Protein AF-A0A1Y6C0S3-F1 (afdb_monomer_lite)

Sequence (251 aa):
MDLQAPRVVLGMLILGPVWLWPVSATSLERSYYEPPAHFAAVEPDRVVKLQFNLSHQLIRQLPFYFSYTMRGFWDRSGRTKSNPFIDINHHPELQWIFSPRHIFSFEHASNGVDNEPSGPEQRANQSRSVNRFYWQSFWKVPGLSKLWFAPRVDAPIVTKNSTRIHDYIGYASSILEWREDGHVTGYLRYSRGAKGHQFIAQATLDPLGLLDSRHPGNTRLFVEYFNGYGDYLVDFDKKRDVMRVGLRLLQ

Structure (mmCIF, N/CA/C/O backbone):
data_AF-A0A1Y6C0S3-F1
#
_entry.id   AF-A0A1Y6C0S3-F1
#
loop_
_atom_site.group_PDB
_atom_site.id
_atom_site.type_symbol
_atom_site.label_atom_id
_atom_site.label_alt_id
_atom_site.label_comp_id
_atom_site.label_asym_id
_atom_site.label_entity_id
_atom_site.label_seq_id
_atom_site.pdbx_PDB_ins_code
_atom_site.Cartn_x
_atom_site.Cartn_y
_atom_site.Cartn_z
_atom_site.occupancy
_atom_site.B_iso_or_equiv
_atom_site.auth_seq_id
_atom_site.auth_comp_id
_atom_site.auth_asym_id
_atom_site.auth_atom_id
_atom_site.pdbx_PDB_model_num
ATOM 1 N N . MET A 1 1 ? 46.952 -36.344 5.610 1.00 38.81 1 MET A N 1
ATOM 2 C CA . MET A 1 1 ? 46.367 -36.384 4.257 1.00 38.81 1 MET A CA 1
ATOM 3 C C . MET A 1 1 ? 45.007 -37.035 4.373 1.00 38.81 1 MET A C 1
ATOM 5 O O . MET A 1 1 ? 44.959 -38.232 4.588 1.00 38.81 1 MET A O 1
ATOM 9 N N . ASP A 1 2 ? 43.955 -36.222 4.440 1.00 28.72 2 ASP A N 1
ATOM 10 C CA . ASP A 1 2 ? 42.765 -36.308 3.580 1.00 28.72 2 ASP A CA 1
ATOM 11 C C . ASP A 1 2 ? 41.752 -35.273 4.082 1.00 28.72 2 ASP A C 1
ATOM 13 O O . ASP A 1 2 ? 41.072 -35.454 5.088 1.00 28.72 2 ASP A O 1
ATOM 17 N N . LEU A 1 3 ? 41.724 -34.125 3.402 1.00 28.05 3 LEU A N 1
ATOM 18 C CA . LEU A 1 3 ? 40.700 -33.100 3.564 1.00 28.05 3 LEU A CA 1
ATOM 19 C C . LEU A 1 3 ? 39.592 -33.422 2.560 1.00 28.05 3 LEU A C 1
ATOM 21 O O . LEU A 1 3 ? 39.722 -33.115 1.376 1.00 28.05 3 LEU A O 1
ATOM 25 N N . GLN A 1 4 ? 38.502 -34.036 3.018 1.00 30.91 4 GLN A N 1
ATOM 26 C CA . GLN A 1 4 ? 37.261 -34.048 2.246 1.00 30.91 4 GLN A CA 1
ATOM 27 C C . GLN A 1 4 ? 36.504 -32.740 2.492 1.00 30.91 4 GLN A C 1
ATOM 29 O O . GLN A 1 4 ? 36.106 -32.430 3.614 1.00 30.91 4 GLN A O 1
ATOM 34 N N . ALA A 1 5 ? 36.326 -31.961 1.426 1.00 30.30 5 ALA A N 1
ATOM 35 C CA . ALA A 1 5 ? 35.522 -30.746 1.423 1.00 30.30 5 ALA A CA 1
ATOM 36 C C . ALA A 1 5 ? 34.023 -31.077 1.580 1.00 30.30 5 ALA A C 1
ATOM 38 O O . ALA A 1 5 ? 33.532 -31.988 0.904 1.00 30.30 5 ALA A O 1
ATOM 39 N N . PRO A 1 6 ? 33.252 -30.329 2.392 1.00 26.89 6 PRO A N 1
ATOM 40 C CA . PRO A 1 6 ? 31.807 -30.469 2.389 1.00 26.89 6 PRO A CA 1
ATOM 41 C C . PRO A 1 6 ? 31.224 -29.832 1.121 1.00 26.89 6 PRO A C 1
ATOM 43 O O . PRO A 1 6 ? 31.472 -28.671 0.792 1.00 26.89 6 PRO A O 1
ATOM 46 N N . ARG A 1 7 ? 30.430 -30.626 0.399 1.00 24.50 7 ARG A N 1
ATOM 47 C CA . ARG A 1 7 ? 29.601 -30.200 -0.732 1.00 24.50 7 ARG A CA 1
ATOM 48 C C . ARG A 1 7 ? 28.556 -29.185 -0.257 1.00 24.50 7 ARG A C 1
ATOM 50 O O . ARG A 1 7 ? 27.743 -29.500 0.607 1.00 24.50 7 ARG A O 1
ATOM 57 N N . VAL A 1 8 ? 28.531 -28.002 -0.871 1.00 22.83 8 VAL A N 1
ATOM 58 C CA . VAL A 1 8 ? 27.430 -27.040 -0.730 1.00 22.83 8 VAL A CA 1
ATOM 59 C C . VAL A 1 8 ? 26.262 -27.526 -1.585 1.00 22.83 8 VAL A C 1
ATOM 61 O O . VAL A 1 8 ? 26.289 -27.434 -2.810 1.00 22.83 8 VAL A O 1
ATOM 64 N N . VAL A 1 9 ? 25.237 -28.069 -0.932 1.00 21.89 9 VAL A N 1
ATOM 65 C CA . VAL A 1 9 ? 23.911 -28.265 -1.527 1.00 21.89 9 VAL A CA 1
ATOM 66 C C . VAL A 1 9 ? 23.124 -26.982 -1.277 1.00 21.89 9 VAL A C 1
ATOM 68 O O . VAL A 1 9 ? 22.831 -26.641 -0.133 1.00 21.89 9 VAL A O 1
ATOM 71 N N . LEU A 1 10 ? 22.806 -26.250 -2.345 1.00 21.69 10 LEU A N 1
ATOM 72 C CA . LEU A 1 10 ? 22.001 -25.032 -2.287 1.00 21.69 10 LEU A CA 1
ATOM 73 C C . LEU A 1 10 ? 20.517 -25.407 -2.116 1.00 21.69 10 LEU A C 1
ATOM 75 O O . LEU A 1 10 ? 19.754 -25.460 -3.076 1.00 21.69 10 LEU A O 1
ATOM 79 N N . GLY A 1 11 ? 20.119 -25.714 -0.884 1.00 19.97 11 GLY A N 1
ATOM 80 C CA . GLY A 1 11 ? 18.721 -25.738 -0.462 1.00 19.97 11 GLY A CA 1
ATOM 81 C C . GLY A 1 11 ? 18.418 -24.433 0.261 1.00 19.97 11 GLY A C 1
ATOM 82 O O . GLY A 1 11 ? 18.948 -24.204 1.345 1.00 19.97 11 GLY A O 1
ATOM 83 N N . MET A 1 12 ? 17.607 -23.553 -0.330 1.00 21.78 12 MET A N 1
ATOM 84 C CA . MET A 1 12 ? 17.187 -22.319 0.336 1.00 21.78 12 MET A CA 1
ATOM 85 C C . MET A 1 12 ? 16.147 -22.673 1.405 1.00 21.78 12 MET A C 1
ATOM 87 O O . MET A 1 12 ? 14.947 -22.735 1.152 1.00 21.78 12 MET A O 1
ATOM 91 N N . LEU A 1 13 ? 16.664 -22.991 2.592 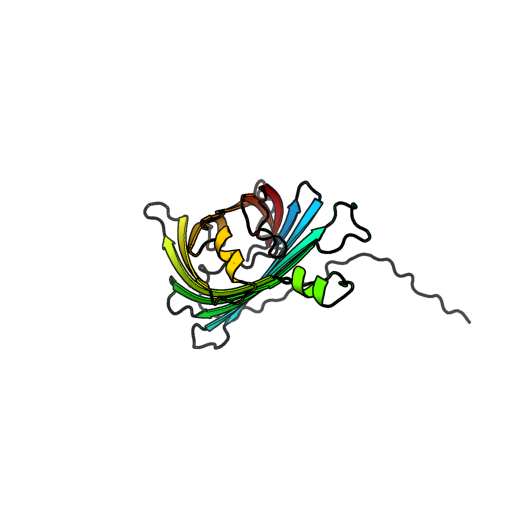1.00 20.06 13 LEU A N 1
ATOM 92 C CA . LEU A 1 13 ? 15.916 -23.154 3.826 1.00 20.06 13 LEU A CA 1
ATOM 93 C C . LEU A 1 13 ? 15.233 -21.834 4.193 1.00 20.06 13 LEU A C 1
ATOM 95 O O . LEU A 1 13 ? 15.876 -20.792 4.320 1.00 20.06 13 LEU A O 1
ATOM 99 N N . ILE A 1 14 ? 13.928 -21.922 4.431 1.00 25.91 14 ILE A N 1
ATOM 100 C CA . ILE A 1 14 ? 13.164 -20.955 5.215 1.00 25.91 14 ILE A CA 1
ATOM 101 C C . ILE A 1 14 ? 13.710 -21.052 6.645 1.00 25.91 14 ILE A C 1
ATOM 103 O O . ILE A 1 14 ? 13.338 -21.939 7.412 1.00 25.91 14 ILE A O 1
ATOM 107 N N . LEU A 1 15 ? 14.681 -20.201 6.974 1.00 20.38 15 LEU A N 1
ATOM 108 C CA . LEU A 1 15 ? 15.266 -20.144 8.307 1.00 20.38 15 LEU A CA 1
ATOM 109 C C . LEU A 1 15 ? 14.382 -19.307 9.236 1.00 20.38 15 LEU A C 1
ATOM 111 O O . LEU A 1 15 ? 14.449 -18.084 9.240 1.00 20.38 15 LEU A O 1
ATOM 115 N N . GLY A 1 16 ? 13.634 -20.018 10.078 1.00 19.02 16 GLY A N 1
ATOM 116 C CA . GLY A 1 16 ? 13.470 -19.680 11.492 1.00 19.02 16 GLY A CA 1
ATOM 117 C C . GLY A 1 16 ? 12.316 -18.743 11.882 1.00 19.02 16 GLY A C 1
ATOM 118 O O . GLY A 1 16 ? 11.854 -17.934 11.081 1.00 19.02 16 GLY A O 1
ATOM 119 N N . PRO A 1 17 ? 11.823 -18.853 13.132 1.00 19.91 17 PRO A N 1
ATOM 120 C CA . PRO A 1 17 ? 10.641 -18.144 13.601 1.00 19.91 17 PRO A CA 1
ATOM 121 C C . PRO A 1 17 ? 11.003 -16.691 13.909 1.00 19.91 17 PRO A C 1
ATOM 123 O O . PRO A 1 17 ? 11.898 -16.428 14.715 1.00 19.91 17 PRO A O 1
ATOM 126 N N . VAL A 1 18 ? 10.283 -15.736 13.323 1.00 21.41 18 VAL A N 1
ATOM 127 C CA . VAL A 1 18 ? 10.309 -14.354 13.812 1.00 21.41 18 VAL A CA 1
ATOM 128 C C . VAL A 1 18 ? 9.499 -14.324 15.106 1.00 21.41 18 VAL A C 1
ATOM 130 O O . VAL A 1 18 ? 8.272 -14.256 15.101 1.00 21.41 18 VAL A O 1
ATOM 133 N N . TRP A 1 19 ? 10.202 -14.443 16.230 1.00 19.12 19 TRP A N 1
ATOM 134 C CA . TRP A 1 19 ? 9.641 -14.277 17.564 1.00 19.12 19 TRP A CA 1
ATOM 135 C C . TRP A 1 19 ? 9.259 -12.810 17.771 1.00 19.12 19 TRP A C 1
ATOM 137 O O . TRP A 1 19 ? 10.126 -11.946 17.889 1.00 19.12 19 TRP A O 1
ATOM 147 N N . LEU A 1 20 ? 7.962 -12.520 17.843 1.00 24.44 20 LEU A N 1
ATOM 148 C CA . LEU A 1 20 ? 7.461 -11.255 18.375 1.00 24.44 20 LEU A CA 1
ATOM 149 C C . LEU A 1 20 ? 7.019 -11.498 19.818 1.00 24.44 20 LEU A C 1
ATOM 151 O O . LEU A 1 20 ? 6.021 -12.170 20.069 1.00 24.44 20 LEU A O 1
ATOM 155 N N . TRP A 1 21 ? 7.775 -10.965 20.778 1.00 19.05 21 TRP A N 1
ATOM 156 C CA . TRP A 1 21 ? 7.344 -10.923 22.175 1.00 19.05 21 TRP A CA 1
ATOM 157 C C . TRP A 1 21 ? 6.060 -10.082 22.293 1.00 19.05 21 TRP A C 1
ATOM 159 O O . TRP A 1 21 ? 6.003 -8.986 21.722 1.00 19.05 21 TRP A O 1
ATOM 169 N N . PRO A 1 22 ? 5.042 -10.522 23.054 1.00 21.17 22 PRO A N 1
ATOM 170 C CA . PRO A 1 22 ? 3.891 -9.688 23.359 1.00 21.17 22 PRO A CA 1
ATOM 171 C C . PRO A 1 22 ? 4.306 -8.596 24.352 1.00 21.17 22 PRO A C 1
ATOM 173 O O . PRO A 1 22 ? 4.479 -8.848 25.544 1.00 21.17 22 PRO A O 1
ATOM 176 N N . VAL A 1 23 ? 4.453 -7.358 23.877 1.00 25.44 23 VAL A N 1
ATOM 177 C CA . VAL A 1 23 ? 4.412 -6.198 24.773 1.00 25.44 23 VAL A CA 1
ATOM 178 C C . VAL A 1 23 ? 2.960 -6.041 25.210 1.00 25.44 23 VAL A C 1
ATOM 180 O O . VAL A 1 23 ? 2.087 -5.706 24.414 1.00 25.44 23 VAL A O 1
ATOM 183 N N . SER A 1 24 ? 2.721 -6.360 26.480 1.00 22.09 24 SER A N 1
ATOM 184 C CA . SER A 1 24 ? 1.464 -6.174 27.199 1.00 22.09 24 SER A CA 1
ATOM 185 C C . SER A 1 24 ? 0.924 -4.750 27.003 1.00 22.09 24 SER A C 1
ATOM 187 O O . SER A 1 24 ? 1.435 -3.787 27.580 1.00 22.09 24 SER A O 1
ATOM 189 N N . ALA A 1 25 ? -0.103 -4.639 26.164 1.00 23.64 25 ALA A N 1
ATOM 190 C CA . ALA A 1 25 ? -1.033 -3.524 26.102 1.00 23.64 25 ALA A CA 1
ATOM 191 C C . ALA A 1 25 ? -2.423 -4.106 25.798 1.00 23.64 25 ALA A C 1
ATOM 193 O O . ALA A 1 25 ? -2.609 -4.905 24.880 1.00 23.64 25 ALA A O 1
ATOM 194 N N . THR A 1 26 ? -3.380 -3.767 26.648 1.00 22.94 26 THR A N 1
ATOM 195 C CA . THR A 1 26 ? -4.747 -4.291 26.734 1.00 22.94 26 THR A CA 1
ATOM 196 C C . THR A 1 26 ? -5.558 -4.161 25.430 1.00 22.94 26 THR A C 1
ATOM 198 O O . THR A 1 26 ? -6.077 -3.107 25.088 1.00 22.94 26 THR A O 1
ATOM 201 N N . SER A 1 27 ? -5.625 -5.275 24.700 1.00 28.23 27 SER A N 1
ATOM 202 C CA . SER A 1 27 ? -6.735 -5.909 23.953 1.00 28.23 27 SER A CA 1
ATOM 203 C C . SER A 1 27 ? -7.833 -5.149 23.174 1.00 28.23 27 SER A C 1
ATOM 205 O O . SER A 1 27 ? -8.740 -5.838 22.714 1.00 28.23 27 SER A O 1
ATOM 207 N N . LEU A 1 28 ? -7.821 -3.832 22.929 1.00 27.38 28 LEU A N 1
ATOM 208 C CA . LEU A 1 28 ? -8.912 -3.207 22.131 1.00 27.38 28 LEU A CA 1
ATOM 209 C C . LEU A 1 28 ? -8.504 -2.193 21.046 1.00 27.38 28 LEU A C 1
ATOM 211 O O . LEU A 1 28 ? -9.360 -1.769 20.273 1.00 27.38 28 LEU A O 1
ATOM 215 N N . GLU A 1 29 ? -7.225 -1.834 20.914 1.00 32.06 29 GLU A N 1
ATOM 216 C CA . GLU A 1 29 ? -6.829 -0.661 20.102 1.00 32.06 29 GLU A CA 1
ATOM 217 C C . GLU A 1 29 ? -6.043 -0.977 18.815 1.00 32.06 29 GLU A C 1
ATOM 219 O O . GLU A 1 29 ? -5.668 -0.074 18.072 1.00 32.06 29 GLU A O 1
ATOM 224 N N . ARG A 1 30 ? -5.824 -2.259 18.493 1.00 37.25 30 ARG A N 1
ATOM 225 C CA . ARG A 1 30 ? -4.897 -2.686 17.423 1.00 37.25 30 ARG A CA 1
ATOM 226 C C . ARG A 1 30 ? -5.415 -2.552 15.981 1.00 37.25 30 ARG A C 1
ATOM 228 O O . ARG A 1 30 ? -4.672 -2.822 15.046 1.00 37.25 30 ARG A O 1
ATOM 235 N N . SER A 1 31 ? -6.675 -2.180 15.769 1.00 31.92 31 SER A N 1
ATOM 236 C CA . SER A 1 31 ? -7.380 -2.491 14.513 1.00 31.92 31 SER A CA 1
ATOM 237 C C . SER A 1 31 ? -7.274 -1.454 13.387 1.00 31.92 31 SER A C 1
ATOM 239 O O . SER A 1 31 ? -8.031 -1.561 12.433 1.00 31.92 31 SER A O 1
ATOM 241 N N . TYR A 1 32 ? -6.404 -0.446 13.464 1.00 36.56 32 TYR A N 1
ATOM 242 C CA . TYR A 1 32 ? -6.415 0.688 12.517 1.00 36.56 32 TYR A CA 1
ATOM 243 C C . TYR A 1 32 ? -5.183 0.805 11.620 1.00 36.56 32 TYR A C 1
ATOM 245 O O . TYR A 1 32 ? -5.059 1.759 10.861 1.00 36.56 32 TYR A O 1
ATOM 253 N N . TYR A 1 33 ? -4.277 -0.160 11.690 1.00 39.59 33 TYR A N 1
ATOM 254 C CA . TYR A 1 33 ? -3.081 -0.165 10.862 1.00 39.59 33 TYR A CA 1
ATOM 255 C C . TYR A 1 33 ? -3.360 -0.740 9.470 1.00 39.59 33 TYR A C 1
ATOM 257 O O . TYR A 1 33 ? -4.200 -1.634 9.348 1.00 39.59 33 TYR A O 1
ATOM 265 N N . GLU A 1 34 ? -2.603 -0.309 8.444 1.00 40.22 34 GLU A N 1
ATOM 266 C CA . GLU A 1 34 ? -2.344 -1.205 7.307 1.00 40.22 34 GLU A CA 1
ATOM 267 C C . GLU A 1 34 ? -1.864 -2.518 7.941 1.00 40.22 34 GLU A C 1
ATOM 269 O O . GLU A 1 34 ? -0.821 -2.508 8.606 1.00 40.22 34 GLU A O 1
ATOM 274 N N . PRO A 1 35 ? -2.637 -3.616 7.854 1.00 37.34 35 PRO A N 1
ATOM 275 C CA . PRO A 1 35 ? -2.281 -4.843 8.543 1.00 37.34 35 PRO A CA 1
ATOM 276 C C . PRO A 1 35 ? -0.868 -5.210 8.099 1.00 37.34 35 PRO A C 1
ATOM 278 O O . PRO A 1 35 ? -0.564 -5.052 6.908 1.00 37.34 35 PRO A O 1
ATOM 281 N N . PRO A 1 36 ? 0.016 -5.668 8.997 1.00 41.75 36 PRO A N 1
ATOM 282 C CA . PRO A 1 36 ? 1.309 -6.131 8.560 1.00 41.75 36 PRO A CA 1
ATOM 283 C C . PRO A 1 36 ? 1.109 -7.311 7.612 1.00 41.75 36 PRO A C 1
ATOM 285 O O . PRO A 1 36 ? 0.789 -8.425 8.015 1.00 41.75 36 PRO A O 1
ATOM 288 N N . ALA A 1 37 ? 1.171 -7.027 6.318 1.00 49.78 37 ALA A N 1
ATOM 289 C CA . ALA A 1 37 ? 0.836 -7.972 5.281 1.00 49.78 37 ALA A CA 1
ATOM 290 C C . ALA A 1 37 ? 2.162 -8.437 4.703 1.00 49.78 37 ALA A C 1
ATOM 292 O O . ALA A 1 37 ? 2.711 -7.828 3.787 1.00 49.78 37 ALA A O 1
ATOM 293 N N . HIS A 1 38 ? 2.699 -9.498 5.299 1.00 56.00 38 HIS A N 1
ATOM 294 C CA . HIS A 1 38 ? 3.771 -10.251 4.672 1.00 56.00 38 HIS A CA 1
ATOM 295 C C . HIS A 1 38 ? 3.140 -11.112 3.609 1.00 56.00 38 HIS A C 1
ATOM 297 O O . HIS A 1 38 ? 2.407 -12.040 3.954 1.00 56.00 38 HIS A O 1
ATOM 303 N N . PHE A 1 39 ? 3.372 -10.786 2.346 1.00 61.75 39 PHE A N 1
ATOM 304 C CA . PHE A 1 39 ? 2.825 -11.599 1.283 1.00 61.75 39 PHE A CA 1
ATOM 305 C C . PHE A 1 39 ? 3.752 -11.750 0.096 1.00 61.75 39 PHE A C 1
ATOM 307 O O . PHE A 1 39 ? 4.540 -10.861 -0.217 1.00 61.75 39 PHE A O 1
ATOM 314 N N . ALA A 1 40 ? 3.615 -12.901 -0.553 1.00 53.25 40 ALA A N 1
ATOM 315 C CA . ALA A 1 40 ? 4.227 -13.212 -1.829 1.00 53.25 40 ALA A CA 1
ATOM 316 C C . ALA A 1 40 ? 3.108 -13.530 -2.816 1.00 53.25 40 ALA A C 1
ATOM 318 O O . ALA A 1 40 ? 2.294 -14.416 -2.549 1.00 53.25 40 ALA A O 1
ATOM 319 N N . ALA A 1 41 ? 3.057 -12.802 -3.925 1.00 55.28 41 ALA A N 1
ATOM 320 C CA . ALA A 1 41 ? 2.024 -12.939 -4.941 1.00 55.28 41 ALA A CA 1
ATOM 321 C C . ALA A 1 41 ? 2.658 -13.073 -6.321 1.00 55.28 41 ALA A C 1
ATOM 323 O O . ALA A 1 41 ? 3.639 -12.391 -6.604 1.00 55.28 41 ALA A O 1
ATOM 324 N N . VAL A 1 42 ? 2.094 -13.923 -7.174 1.00 62.78 42 VAL A N 1
ATOM 325 C CA . VAL A 1 42 ? 2.589 -14.133 -8.539 1.00 62.78 42 VAL A CA 1
ATOM 326 C C . VAL A 1 42 ? 1.637 -13.480 -9.535 1.00 62.78 42 VAL A C 1
ATOM 328 O O . VAL A 1 42 ? 0.423 -13.681 -9.472 1.00 62.78 42 VAL A O 1
ATOM 331 N N . GLU A 1 43 ? 2.206 -12.693 -10.439 1.00 74.12 43 GLU A N 1
ATOM 332 C CA . GLU A 1 43 ? 1.549 -12.073 -11.588 1.00 74.12 43 GLU A CA 1
ATOM 333 C C . GLU A 1 43 ? 1.540 -13.045 -12.792 1.00 74.12 43 GLU A C 1
ATOM 335 O O . GLU A 1 43 ? 2.411 -13.918 -12.887 1.00 74.12 43 GLU A O 1
ATOM 340 N N . PRO A 1 44 ? 0.597 -12.927 -13.749 1.00 62.16 44 PRO A N 1
ATOM 341 C CA . PRO A 1 44 ? 0.533 -13.805 -14.922 1.00 62.16 44 PRO A CA 1
ATOM 342 C C . PRO A 1 44 ? 1.789 -13.759 -15.803 1.00 62.16 44 PRO A C 1
ATOM 344 O O . PRO A 1 44 ? 2.145 -14.750 -16.441 1.00 62.16 44 PRO A O 1
ATOM 347 N N . ASP A 1 45 ? 2.486 -12.625 -15.823 1.00 66.19 45 ASP A N 1
ATOM 348 C CA . ASP A 1 45 ? 3.767 -12.433 -16.510 1.00 66.19 45 ASP A CA 1
ATOM 349 C C . ASP A 1 45 ? 4.971 -12.985 -15.723 1.00 66.19 45 ASP A C 1
ATOM 351 O O . ASP A 1 45 ? 6.112 -12.876 -16.178 1.00 66.19 45 ASP A O 1
ATOM 355 N N . ARG A 1 46 ? 4.702 -13.660 -14.596 1.00 78.62 46 ARG A N 1
ATOM 356 C CA . ARG A 1 46 ? 5.665 -14.236 -13.653 1.00 78.62 46 ARG A CA 1
ATOM 357 C C . ARG A 1 46 ? 6.477 -13.184 -12.897 1.00 78.62 46 ARG A C 1
ATOM 359 O O . ARG A 1 46 ? 7.590 -13.484 -12.475 1.00 78.62 46 ARG A O 1
ATOM 366 N N . VAL A 1 47 ? 5.949 -11.985 -12.672 1.00 83.62 47 VAL A N 1
ATOM 367 C CA . VAL A 1 47 ? 6.507 -11.088 -11.650 1.00 83.62 47 VAL A CA 1
ATOM 368 C C . VAL A 1 47 ? 6.034 -11.532 -10.264 1.00 83.62 47 VAL A C 1
ATOM 370 O O . VAL A 1 47 ? 4.871 -11.882 -10.071 1.00 83.62 47 VAL A O 1
ATOM 373 N N . VAL A 1 48 ? 6.937 -11.556 -9.285 1.00 86.75 48 VAL A N 1
ATOM 374 C CA . VAL A 1 48 ? 6.606 -11.871 -7.890 1.00 86.75 48 VAL A CA 1
ATOM 375 C C . VAL A 1 48 ? 6.600 -10.590 -7.066 1.00 86.75 48 VAL A C 1
ATOM 377 O O . VAL A 1 48 ? 7.641 -9.956 -6.905 1.00 86.75 48 VAL A O 1
ATOM 380 N N . LYS A 1 49 ? 5.442 -10.231 -6.507 1.00 87.00 49 LYS A N 1
ATOM 381 C CA . LYS A 1 49 ? 5.298 -9.134 -5.545 1.00 87.00 49 LYS A CA 1
ATOM 382 C C . LYS A 1 49 ? 5.536 -9.659 -4.134 1.00 87.00 49 LYS A C 1
ATOM 384 O O . LYS A 1 49 ? 4.802 -10.529 -3.668 1.00 87.00 49 LYS A O 1
ATOM 389 N N . LEU A 1 50 ? 6.533 -9.105 -3.460 1.00 88.44 50 LEU A N 1
ATOM 390 C CA . LEU A 1 50 ? 6.851 -9.334 -2.057 1.00 88.44 50 LEU A CA 1
ATOM 391 C C . LEU A 1 50 ? 6.503 -8.076 -1.268 1.00 88.44 50 LEU A C 1
ATOM 393 O O . LEU A 1 50 ? 6.947 -6.993 -1.634 1.00 88.44 50 LEU A O 1
ATOM 397 N N . GLN A 1 51 ? 5.751 -8.199 -0.180 1.00 85.62 51 GLN A N 1
ATOM 398 C CA . GLN A 1 51 ? 5.492 -7.079 0.723 1.00 85.62 51 GLN A CA 1
ATOM 399 C C . GLN A 1 51 ? 5.891 -7.432 2.153 1.00 85.62 51 GLN A C 1
ATOM 401 O O . GLN A 1 51 ? 5.662 -8.551 2.607 1.00 85.62 51 GLN A O 1
ATOM 406 N N . PHE A 1 52 ? 6.499 -6.477 2.854 1.00 83.88 52 PHE A N 1
ATOM 407 C CA . PHE A 1 52 ? 6.842 -6.569 4.268 1.00 83.88 52 PHE A CA 1
ATOM 408 C C . PHE A 1 52 ? 6.436 -5.281 4.968 1.00 83.88 52 PHE A C 1
ATOM 410 O O . PHE A 1 52 ? 6.826 -4.206 4.533 1.00 83.88 52 PHE A O 1
ATOM 417 N N . ASN A 1 53 ? 5.712 -5.399 6.074 1.00 81.94 53 ASN A N 1
ATOM 418 C CA . ASN A 1 53 ? 5.226 -4.264 6.844 1.00 81.94 53 ASN A CA 1
ATOM 419 C C . ASN A 1 53 ? 5.652 -4.445 8.307 1.00 81.94 53 ASN A C 1
ATOM 421 O O . ASN A 1 53 ? 5.481 -5.525 8.872 1.00 81.94 53 ASN A O 1
ATOM 425 N N . LEU A 1 54 ? 6.180 -3.394 8.924 1.00 82.94 54 LEU A N 1
ATOM 426 C CA . LEU A 1 54 ? 6.577 -3.353 10.330 1.00 82.94 54 LEU A CA 1
ATOM 427 C C . LEU A 1 54 ? 6.051 -2.076 10.971 1.00 82.94 54 LEU A C 1
ATOM 429 O O . LEU A 1 54 ? 5.995 -1.028 10.332 1.00 82.94 54 LEU A O 1
ATOM 433 N N . SER A 1 55 ? 5.684 -2.149 12.247 1.00 81.75 55 SER A N 1
ATOM 434 C CA . SER A 1 55 ? 5.225 -0.991 13.009 1.00 81.75 55 SER A CA 1
ATOM 435 C C . SER A 1 55 ? 5.628 -1.110 14.466 1.00 81.75 55 SER A C 1
ATOM 437 O O . SER A 1 55 ? 5.486 -2.172 15.073 1.00 81.75 55 SER A O 1
ATOM 439 N N . HIS A 1 56 ? 6.152 -0.024 15.022 1.00 86.56 56 HIS A N 1
ATOM 440 C CA . HIS A 1 56 ? 6.696 0.007 16.370 1.00 86.56 56 HIS A CA 1
ATOM 441 C C . HIS A 1 56 ? 6.359 1.323 17.065 1.00 86.56 56 HIS A C 1
ATOM 443 O O . HIS A 1 56 ? 6.571 2.397 16.505 1.00 86.56 56 HIS A O 1
ATOM 449 N N . GLN A 1 57 ? 5.862 1.248 18.301 1.00 87.38 57 GLN A N 1
ATOM 450 C CA . GLN A 1 57 ? 5.640 2.434 19.123 1.00 87.38 57 GLN A CA 1
ATOM 451 C C . GLN A 1 57 ? 6.988 2.978 19.598 1.00 87.38 57 GLN A C 1
ATOM 453 O O . GLN A 1 57 ? 7.729 2.284 20.287 1.00 87.38 57 GLN A O 1
ATOM 458 N N . LEU A 1 58 ? 7.299 4.226 19.254 1.00 85.19 58 LEU A N 1
ATOM 459 C CA . LEU A 1 58 ? 8.594 4.838 19.558 1.00 85.19 58 LEU A CA 1
ATOM 460 C C . LEU A 1 58 ? 8.743 5.171 21.043 1.00 85.19 58 LEU A C 1
ATOM 462 O O . LEU A 1 58 ? 9.820 5.034 21.619 1.00 85.19 58 LEU A O 1
ATOM 466 N N . ILE A 1 59 ? 7.658 5.641 21.660 1.00 85.19 59 ILE A N 1
ATOM 467 C CA . ILE A 1 59 ? 7.645 6.113 23.044 1.00 85.19 59 ILE A CA 1
ATOM 468 C C . ILE A 1 59 ? 6.423 5.513 23.727 1.00 85.19 59 ILE A C 1
ATOM 470 O O . ILE A 1 59 ? 5.299 5.836 23.368 1.00 85.19 59 ILE A O 1
ATOM 474 N N . ARG A 1 60 ? 6.627 4.672 24.746 1.00 80.12 60 ARG A N 1
ATOM 475 C CA . ARG A 1 60 ? 5.566 3.872 25.395 1.00 80.12 60 ARG A CA 1
ATOM 476 C C . ARG A 1 60 ? 4.347 4.677 25.881 1.00 80.12 60 ARG A C 1
ATOM 478 O O . ARG A 1 60 ? 3.253 4.134 25.963 1.00 80.12 60 ARG A O 1
ATOM 485 N N . GLN A 1 61 ? 4.537 5.949 26.227 1.00 86.69 61 GLN A N 1
ATOM 486 C CA . GLN A 1 61 ? 3.503 6.830 26.790 1.00 86.69 61 GLN A CA 1
ATOM 487 C C . GLN A 1 61 ? 2.895 7.796 25.770 1.00 86.69 61 GLN A C 1
ATOM 489 O O . GLN A 1 61 ? 1.912 8.463 26.077 1.00 86.69 61 GLN A O 1
ATOM 494 N N . LEU A 1 62 ? 3.482 7.904 24.577 1.00 87.31 62 LEU A N 1
ATOM 495 C CA . LEU A 1 62 ? 3.005 8.804 23.537 1.00 87.31 62 LEU A CA 1
ATOM 496 C C . LEU A 1 62 ? 2.517 7.978 22.348 1.00 87.31 62 LEU A C 1
ATOM 498 O O . LEU A 1 62 ? 3.114 6.949 22.025 1.00 87.31 62 LEU A O 1
ATOM 502 N N . PRO A 1 63 ? 1.460 8.411 21.652 1.00 87.94 63 PRO A N 1
ATOM 503 C CA . PRO A 1 63 ? 0.934 7.672 20.515 1.00 87.94 63 PRO A CA 1
ATOM 504 C C . PRO A 1 63 ? 1.758 7.921 19.237 1.00 87.94 63 PRO A C 1
ATOM 506 O O . PRO A 1 63 ? 1.204 8.211 18.177 1.00 87.94 63 PRO A O 1
ATOM 509 N N . PHE A 1 64 ? 3.087 7.847 19.343 1.00 87.81 64 PHE A N 1
ATOM 510 C CA . PHE A 1 64 ? 4.019 7.983 18.228 1.00 87.81 64 PHE A CA 1
ATOM 511 C C . PHE A 1 64 ? 4.535 6.621 17.791 1.00 87.81 64 PHE A C 1
ATOM 513 O O . PHE A 1 64 ? 5.027 5.839 18.609 1.00 87.81 64 PHE A O 1
ATOM 520 N N . TYR A 1 65 ? 4.466 6.373 16.490 1.00 88.38 65 TYR A N 1
ATOM 521 C CA . TYR A 1 65 ? 4.843 5.109 15.884 1.00 88.38 65 TYR A CA 1
ATOM 522 C C . TYR A 1 65 ? 5.781 5.345 14.711 1.00 88.38 65 TYR A C 1
ATOM 524 O O . TYR A 1 65 ? 5.664 6.329 13.982 1.00 88.38 65 TYR A O 1
ATOM 532 N N . PHE A 1 66 ? 6.707 4.417 14.534 1.00 88.75 66 PHE A N 1
ATOM 533 C CA . PHE A 1 66 ? 7.455 4.263 13.304 1.00 88.75 66 PHE A CA 1
ATOM 534 C C . PHE A 1 66 ? 6.905 3.057 12.559 1.00 88.75 66 PHE A C 1
ATOM 536 O O . PHE A 1 66 ? 6.817 1.966 13.130 1.00 88.75 66 PHE A O 1
ATOM 543 N N . SER A 1 67 ? 6.566 3.254 11.292 1.00 87.25 67 SER A N 1
ATOM 544 C CA . SER A 1 67 ? 6.177 2.175 10.392 1.00 87.25 67 SER A CA 1
ATOM 545 C C . SER A 1 67 ? 7.154 2.080 9.246 1.00 87.25 67 SER A C 1
ATOM 547 O O . SER A 1 67 ? 7.771 3.062 8.841 1.00 87.25 67 SER A O 1
ATOM 549 N N . TYR A 1 68 ? 7.276 0.886 8.696 1.00 86.50 68 TYR A N 1
ATOM 550 C CA . TYR A 1 68 ? 8.062 0.661 7.507 1.00 86.50 68 TYR A CA 1
ATOM 551 C C . TYR A 1 68 ? 7.393 -0.394 6.643 1.00 86.50 68 TYR A C 1
ATOM 553 O O . TYR A 1 68 ? 7.212 -1.533 7.076 1.00 86.50 68 TYR A O 1
ATOM 561 N N . THR A 1 69 ? 7.065 -0.004 5.417 1.00 86.38 69 THR A N 1
ATOM 562 C CA . THR A 1 69 ? 6.532 -0.892 4.389 1.00 86.38 69 THR A CA 1
ATOM 563 C C . THR A 1 69 ? 7.554 -1.030 3.264 1.00 86.38 69 THR A C 1
ATOM 565 O O . THR A 1 69 ? 8.015 -0.041 2.702 1.00 86.38 69 THR A O 1
ATOM 568 N N . MET A 1 70 ? 7.912 -2.261 2.913 1.00 89.62 70 MET A N 1
ATOM 569 C CA . MET A 1 70 ? 8.744 -2.591 1.760 1.00 89.62 70 MET A CA 1
ATOM 570 C C . MET A 1 70 ? 7.912 -3.351 0.734 1.00 89.62 70 MET A C 1
ATOM 572 O O . MET A 1 70 ? 7.212 -4.296 1.100 1.00 89.62 70 MET A O 1
ATOM 576 N N . ARG A 1 71 ? 8.015 -2.987 -0.546 1.00 89.12 71 ARG A N 1
ATOM 577 C CA . ARG A 1 71 ? 7.392 -3.726 -1.657 1.00 89.12 71 ARG A CA 1
ATOM 578 C C . ARG A 1 71 ? 8.442 -4.057 -2.708 1.00 89.12 71 ARG A C 1
ATOM 580 O O . ARG A 1 71 ? 8.960 -3.149 -3.335 1.00 89.12 71 ARG A O 1
ATOM 587 N N . GLY A 1 72 ? 8.770 -5.328 -2.891 1.00 90.19 72 GLY A N 1
ATOM 588 C CA . GLY A 1 72 ? 9.683 -5.797 -3.933 1.00 90.19 72 GLY A CA 1
ATOM 589 C C . GLY A 1 72 ? 8.925 -6.432 -5.092 1.00 90.19 72 GLY A C 1
ATOM 590 O O . GLY A 1 72 ? 8.008 -7.218 -4.867 1.00 90.19 72 GLY A O 1
ATOM 591 N N . PHE A 1 73 ? 9.328 -6.134 -6.321 1.00 87.50 73 PHE A N 1
ATOM 592 C CA . PHE A 1 73 ? 8.797 -6.732 -7.544 1.00 87.50 73 PHE A CA 1
ATOM 593 C C . PHE A 1 73 ? 9.920 -7.488 -8.245 1.00 87.50 73 PHE A C 1
ATOM 595 O O . PHE A 1 73 ? 10.855 -6.882 -8.761 1.00 87.50 73 PHE A O 1
ATOM 602 N N . TRP A 1 74 ? 9.863 -8.815 -8.222 1.00 87.75 74 TRP A N 1
ATOM 603 C CA . TRP A 1 74 ? 10.923 -9.688 -8.720 1.00 87.75 74 TRP A CA 1
ATOM 604 C C . TRP A 1 74 ? 10.558 -10.287 -10.076 1.00 87.75 74 TRP A C 1
ATOM 606 O O . TRP A 1 74 ? 9.564 -11.008 -10.178 1.00 87.75 74 TRP A O 1
ATOM 616 N N . ASP A 1 75 ? 11.362 -10.035 -11.112 1.00 85.44 75 ASP A N 1
ATOM 617 C CA . ASP A 1 75 ? 11.140 -10.635 -12.428 1.00 85.44 75 ASP A CA 1
ATOM 618 C C . ASP A 1 75 ? 11.528 -12.123 -12.413 1.00 85.44 75 ASP A C 1
ATOM 620 O O . ASP A 1 75 ? 12.708 -12.472 -12.380 1.00 85.44 75 ASP A O 1
ATOM 624 N N . ARG A 1 76 ? 10.537 -13.024 -12.464 1.00 84.56 76 ARG A N 1
ATOM 625 C CA . ARG A 1 76 ? 10.737 -14.478 -12.633 1.00 84.56 76 ARG A CA 1
ATOM 626 C C . ARG A 1 76 ? 10.309 -14.973 -14.012 1.00 84.56 76 ARG A C 1
ATOM 628 O O . ARG A 1 76 ? 10.179 -16.183 -14.220 1.00 84.56 76 ARG A O 1
ATOM 635 N N . SER A 1 77 ? 10.116 -14.070 -14.969 1.00 80.44 77 SER A N 1
ATOM 636 C CA . SER A 1 77 ? 9.704 -14.407 -16.333 1.00 80.44 77 SER A CA 1
ATOM 637 C C . SER A 1 77 ? 10.763 -15.202 -17.097 1.00 80.44 77 SER A C 1
ATOM 639 O O . SER A 1 77 ? 10.415 -15.957 -18.007 1.00 80.44 77 SER A O 1
ATOM 641 N N . GLY A 1 78 ? 12.039 -15.068 -16.717 1.00 77.75 78 GLY A N 1
ATOM 642 C CA . GLY A 1 78 ? 13.172 -15.638 -17.448 1.00 77.75 78 GLY A CA 1
ATOM 643 C C . GLY A 1 78 ? 13.547 -14.847 -18.705 1.00 77.75 78 GLY A C 1
ATOM 644 O O . GLY A 1 78 ? 14.373 -15.315 -19.484 1.00 77.75 78 GLY A O 1
ATOM 645 N N . ARG A 1 79 ? 12.944 -13.668 -18.926 1.00 78.62 79 ARG A N 1
ATOM 646 C CA . ARG A 1 79 ? 13.229 -12.796 -20.083 1.00 78.62 79 ARG A CA 1
ATOM 647 C C . ARG A 1 79 ? 14.495 -11.962 -19.893 1.00 78.62 79 ARG A C 1
ATOM 649 O O . ARG A 1 79 ? 15.140 -11.589 -20.868 1.00 78.62 79 ARG A O 1
ATOM 656 N N . THR A 1 80 ? 14.856 -11.681 -18.647 1.00 73.00 80 THR A N 1
ATOM 657 C CA . THR A 1 80 ? 16.053 -10.927 -18.260 1.00 73.00 80 THR A CA 1
ATOM 658 C C . THR A 1 80 ? 17.141 -11.854 -17.735 1.00 73.00 80 THR A C 1
ATOM 660 O O . THR A 1 80 ? 16.856 -12.831 -17.040 1.00 73.00 80 THR A O 1
ATOM 663 N N . LYS A 1 81 ? 18.408 -11.518 -17.988 1.00 76.81 81 LYS A N 1
ATOM 664 C CA . LYS A 1 81 ? 19.541 -12.266 -17.434 1.00 76.81 81 LYS A CA 1
ATOM 665 C C . LYS A 1 81 ? 19.496 -12.225 -15.901 1.00 76.81 81 LYS A C 1
ATOM 667 O O . LYS A 1 81 ? 19.365 -11.156 -15.317 1.00 76.81 81 LYS A O 1
ATOM 672 N N . SER A 1 82 ? 19.618 -13.390 -15.270 1.00 79.62 82 SER A N 1
ATOM 673 C CA . SER A 1 82 ? 19.677 -13.559 -13.809 1.00 79.62 82 SER A CA 1
ATOM 674 C C . SER A 1 82 ? 18.424 -13.171 -13.011 1.00 79.62 82 SER A C 1
ATOM 676 O O . SER A 1 82 ? 18.497 -13.228 -11.789 1.00 79.62 82 SER A O 1
ATOM 678 N N . ASN A 1 83 ? 17.286 -12.861 -13.653 1.00 84.00 83 ASN A N 1
ATOM 679 C CA . ASN A 1 83 ? 16.011 -12.576 -12.972 1.00 84.00 83 ASN A CA 1
ATOM 680 C C . ASN A 1 83 ? 16.164 -11.525 -11.847 1.00 84.00 83 ASN A C 1
ATOM 682 O O . ASN A 1 83 ? 16.074 -11.883 -10.671 1.00 84.00 83 ASN A O 1
ATOM 686 N N . PRO A 1 84 ? 16.477 -10.255 -12.163 1.00 86.31 84 PRO A N 1
ATOM 687 C CA . PRO A 1 84 ? 16.683 -9.217 -11.160 1.00 86.31 84 PRO A CA 1
ATOM 688 C C . PRO A 1 84 ? 15.352 -8.711 -10.579 1.00 86.31 84 PRO A C 1
ATOM 690 O O . PRO A 1 84 ? 14.264 -8.994 -11.092 1.00 86.31 84 PRO A O 1
ATOM 693 N N . PHE A 1 85 ? 15.431 -7.927 -9.503 1.00 86.31 85 PHE A N 1
ATOM 694 C CA . PHE A 1 85 ? 14.296 -7.115 -9.068 1.00 86.31 85 PHE A CA 1
ATOM 695 C C . PHE A 1 85 ? 14.028 -6.001 -10.089 1.00 86.31 85 PHE A C 1
ATOM 697 O O . PHE A 1 85 ? 14.948 -5.331 -10.552 1.00 86.31 85 PHE A O 1
ATOM 704 N N . ILE A 1 86 ? 12.756 -5.820 -10.444 1.00 84.44 86 ILE A N 1
ATOM 705 C CA . ILE A 1 86 ? 12.271 -4.720 -11.285 1.00 84.44 86 ILE A CA 1
ATOM 706 C C . ILE A 1 86 ? 12.267 -3.427 -10.473 1.00 84.44 86 ILE A C 1
ATOM 708 O O . ILE A 1 86 ? 12.685 -2.380 -10.964 1.00 84.44 86 ILE A O 1
ATOM 712 N N . ASP A 1 87 ? 11.757 -3.506 -9.244 1.00 84.56 87 ASP A N 1
ATOM 713 C CA . ASP A 1 87 ? 11.614 -2.366 -8.349 1.00 84.56 87 ASP A CA 1
ATOM 714 C C . ASP A 1 87 ? 11.563 -2.840 -6.889 1.00 84.56 87 ASP A C 1
ATOM 716 O O . ASP A 1 87 ? 10.988 -3.891 -6.590 1.00 84.56 87 ASP A O 1
ATOM 720 N N . ILE A 1 88 ? 12.139 -2.062 -5.975 1.00 89.62 88 ILE A N 1
ATOM 721 C CA . ILE A 1 88 ? 12.000 -2.250 -4.527 1.00 89.62 88 ILE A CA 1
ATOM 722 C C . ILE A 1 88 ? 11.578 -0.914 -3.941 1.00 89.62 88 ILE A C 1
ATOM 724 O O . ILE A 1 88 ? 12.320 0.053 -4.004 1.00 89.62 88 ILE A O 1
ATOM 728 N N . ASN A 1 89 ? 10.380 -0.818 -3.382 1.00 88.06 89 ASN A N 1
ATOM 729 C CA . ASN A 1 89 ? 9.870 0.412 -2.797 1.00 88.06 89 ASN A CA 1
ATOM 730 C C . ASN A 1 89 ? 10.035 0.392 -1.279 1.00 88.06 89 ASN A C 1
ATOM 732 O O . ASN A 1 89 ? 9.670 -0.585 -0.627 1.00 88.06 89 ASN A O 1
ATOM 736 N N . HIS A 1 90 ? 10.552 1.488 -0.734 1.00 91.38 90 HIS A N 1
ATOM 737 C CA . HIS A 1 90 ? 10.798 1.718 0.683 1.00 91.38 90 HIS A CA 1
ATOM 738 C C . HIS A 1 90 ? 9.876 2.828 1.177 1.00 91.38 90 HIS A C 1
ATOM 740 O O . HIS A 1 90 ? 9.989 3.969 0.726 1.00 91.38 90 HIS A O 1
ATOM 746 N N . HIS A 1 91 ? 8.954 2.491 2.077 1.00 90.12 91 HIS A N 1
ATOM 747 C CA . HIS A 1 91 ? 7.946 3.398 2.620 1.00 90.12 91 HIS A CA 1
ATOM 748 C C . HIS A 1 91 ? 8.074 3.519 4.152 1.00 90.12 91 HIS A C 1
ATOM 750 O O . HIS A 1 91 ? 7.293 2.903 4.883 1.00 90.12 91 HIS A O 1
ATOM 756 N N . PRO A 1 92 ? 9.092 4.222 4.683 1.00 93.56 92 PRO A N 1
ATOM 757 C CA . PRO A 1 92 ? 9.128 4.581 6.095 1.00 93.56 92 PRO A CA 1
ATOM 758 C C . PRO A 1 92 ? 8.108 5.678 6.432 1.00 93.56 92 PRO A C 1
ATOM 760 O O . PRO A 1 92 ? 7.926 6.647 5.690 1.00 93.56 92 PRO A O 1
ATOM 763 N N . GLU A 1 93 ? 7.501 5.554 7.608 1.00 90.06 93 GLU A N 1
ATOM 764 C CA . GLU A 1 93 ? 6.485 6.468 8.116 1.00 90.06 93 GLU A CA 1
ATOM 765 C C . GLU A 1 93 ? 6.728 6.809 9.586 1.00 90.06 93 GLU A C 1
ATOM 767 O O . GLU A 1 93 ? 7.077 5.954 10.402 1.00 90.06 93 GLU A O 1
ATOM 772 N N . LEU A 1 94 ? 6.478 8.069 9.931 1.00 93.12 94 LEU A N 1
ATOM 773 C CA . LEU A 1 94 ? 6.345 8.534 11.306 1.00 93.12 94 LEU A CA 1
ATOM 774 C C . LEU A 1 94 ? 4.888 8.902 11.526 1.00 93.12 94 LEU A C 1
ATOM 776 O O . LEU A 1 94 ? 4.355 9.782 10.848 1.00 93.12 94 LEU A O 1
ATOM 780 N N . GLN A 1 95 ? 4.231 8.207 12.442 1.00 89.56 95 GLN A N 1
ATOM 781 C CA . GLN A 1 95 ? 2.797 8.311 12.658 1.00 89.56 95 GLN A CA 1
ATOM 782 C C . GLN A 1 95 ? 2.491 8.840 14.055 1.00 89.56 95 GLN A C 1
ATOM 784 O O . GLN A 1 95 ? 3.130 8.472 15.041 1.00 89.56 95 GLN A O 1
ATOM 789 N N . TRP A 1 96 ? 1.462 9.670 14.130 1.00 91.06 96 TRP A N 1
ATOM 790 C CA . TRP A 1 96 ? 0.850 10.161 15.348 1.00 91.06 96 TRP A CA 1
ATOM 791 C C . TRP A 1 96 ? -0.615 9.718 15.397 1.00 91.06 96 TRP A C 1
ATOM 793 O O . TRP A 1 96 ? -1.445 10.168 14.603 1.00 91.06 96 TRP A O 1
ATOM 803 N N . ILE A 1 97 ? -0.928 8.829 16.340 1.00 87.56 97 ILE A N 1
ATOM 804 C CA . ILE A 1 97 ? -2.254 8.217 16.517 1.00 87.56 97 ILE A CA 1
ATOM 805 C C . ILE A 1 97 ? -2.936 8.838 17.743 1.00 87.56 97 ILE A C 1
ATOM 807 O O . ILE A 1 97 ? -3.119 8.210 18.781 1.00 87.56 97 ILE A O 1
ATOM 811 N N . PHE A 1 98 ? -3.280 10.120 17.670 1.00 79.00 98 PHE A N 1
ATOM 812 C CA . PHE A 1 98 ? -3.868 10.850 18.805 1.00 79.00 98 PHE A CA 1
ATOM 813 C C . PHE A 1 98 ? -5.299 10.406 19.157 1.00 79.00 98 PHE A C 1
ATOM 815 O O . PHE A 1 98 ? -5.834 10.813 20.185 1.00 79.00 98 PHE A O 1
ATOM 822 N N . SER A 1 99 ? -5.932 9.577 18.324 1.00 80.19 99 SER A N 1
ATOM 823 C CA . SER A 1 99 ? -7.163 8.871 18.677 1.00 80.19 99 SER A CA 1
ATOM 824 C C . SER A 1 99 ? -7.227 7.525 17.953 1.00 80.19 99 SER A C 1
ATOM 826 O O . SER A 1 99 ? -6.641 7.401 16.876 1.00 80.19 99 SER A O 1
ATOM 828 N N . PRO A 1 100 ? -8.023 6.555 18.438 1.00 75.12 100 PRO A N 1
ATOM 829 C CA . PRO A 1 100 ? -8.174 5.272 17.756 1.00 75.12 100 PRO A CA 1
ATOM 830 C C . PRO A 1 100 ? -8.650 5.404 16.303 1.00 75.12 100 PRO A C 1
ATOM 832 O O . PRO A 1 100 ? -8.405 4.524 15.498 1.00 75.12 100 PRO A O 1
ATOM 835 N N . ARG A 1 101 ? -9.342 6.490 15.940 1.00 81.50 101 ARG A N 1
ATOM 836 C CA . ARG A 1 101 ? -9.927 6.656 14.601 1.00 81.50 101 ARG A CA 1
ATOM 837 C C . ARG A 1 101 ? -9.110 7.521 13.662 1.00 81.50 101 ARG A C 1
ATOM 839 O O . ARG A 1 101 ? -9.482 7.588 12.495 1.00 81.50 101 ARG A O 1
ATOM 846 N N . HIS A 1 102 ? -8.074 8.205 14.139 1.00 83.38 102 HIS A N 1
ATOM 847 C CA . HIS A 1 102 ? -7.391 9.230 13.359 1.00 83.38 102 HIS A CA 1
ATOM 848 C C . HIS A 1 102 ? -5.877 9.082 13.454 1.00 83.38 102 HIS A C 1
ATOM 850 O O . HIS A 1 102 ? -5.311 9.048 14.547 1.00 83.38 102 HIS A O 1
ATOM 856 N N . ILE A 1 103 ? -5.246 9.032 12.284 1.00 87.69 103 ILE A N 1
ATOM 857 C CA . ILE A 1 103 ? -3.801 8.953 12.110 1.00 87.69 103 ILE A CA 1
ATOM 858 C C . ILE A 1 103 ? -3.365 10.192 11.337 1.00 87.69 103 ILE A C 1
ATOM 860 O O . ILE A 1 103 ? -3.884 10.464 10.252 1.00 87.69 103 ILE A O 1
ATOM 864 N N . PHE A 1 104 ? -2.394 10.916 11.883 1.00 92.44 104 PHE A N 1
ATOM 865 C CA . PHE A 1 104 ? -1.622 11.906 11.143 1.00 92.44 104 PHE A CA 1
ATOM 866 C C . PHE A 1 104 ? -0.202 11.386 10.970 1.00 92.44 104 PHE A C 1
ATOM 868 O O . PHE A 1 104 ? 0.388 10.896 11.929 1.00 92.44 104 PHE A O 1
ATOM 875 N N . SER A 1 105 ? 0.363 11.463 9.772 1.00 90.81 105 SER A N 1
ATOM 876 C CA . SER A 1 105 ? 1.676 10.877 9.525 1.00 90.81 105 SER A CA 1
ATOM 877 C C . SER A 1 105 ? 2.476 11.634 8.485 1.00 90.81 105 SER A C 1
ATOM 879 O O . SER A 1 105 ? 1.920 12.229 7.566 1.00 90.81 105 SER A O 1
ATOM 881 N N . PHE A 1 106 ? 3.793 11.586 8.644 1.00 94.25 106 PHE A N 1
ATOM 882 C CA . PHE A 1 106 ? 4.751 11.829 7.581 1.00 94.25 106 PHE A CA 1
ATOM 883 C C . PHE A 1 106 ? 5.161 10.493 6.949 1.00 94.25 106 PHE A C 1
ATOM 885 O O . PHE A 1 106 ? 5.631 9.601 7.653 1.00 94.25 106 PHE A O 1
ATOM 892 N N . GLU A 1 107 ? 5.039 10.387 5.629 1.00 89.75 107 GLU A N 1
ATOM 893 C CA . GLU A 1 107 ? 5.446 9.240 4.816 1.00 89.75 107 GLU A CA 1
ATOM 894 C C . GLU A 1 107 ? 6.509 9.687 3.807 1.00 89.75 107 GLU A C 1
ATOM 896 O O . GLU A 1 107 ? 6.316 10.658 3.063 1.00 89.75 107 GLU A O 1
ATOM 901 N N . HIS A 1 108 ? 7.605 8.937 3.738 1.00 91.19 108 HIS A N 1
ATOM 902 C CA . HIS A 1 108 ? 8.515 8.960 2.600 1.00 91.19 108 HIS A CA 1
ATOM 903 C C . HIS A 1 108 ? 8.321 7.672 1.810 1.00 91.19 108 HIS A C 1
ATOM 905 O O . HIS A 1 108 ? 8.341 6.600 2.394 1.00 91.19 108 HIS A O 1
ATOM 911 N N . ALA A 1 109 ? 8.184 7.763 0.493 1.00 88.12 109 ALA A N 1
ATOM 912 C CA . ALA A 1 109 ? 8.204 6.615 -0.400 1.00 88.12 109 ALA A CA 1
ATOM 913 C C . ALA A 1 109 ? 9.292 6.816 -1.451 1.00 88.12 109 ALA A C 1
ATOM 915 O O . ALA A 1 109 ? 9.348 7.870 -2.089 1.00 88.12 109 ALA A O 1
ATOM 916 N N . SER A 1 110 ? 10.147 5.819 -1.650 1.00 89.19 110 SER A N 1
ATOM 917 C CA . SER A 1 110 ? 11.187 5.829 -2.683 1.00 89.19 110 SER A CA 1
ATOM 918 C C . SER A 1 110 ? 11.437 4.447 -3.254 1.00 89.19 110 SER A C 1
ATOM 920 O O . SER A 1 110 ? 11.064 3.448 -2.645 1.00 89.19 110 SER A O 1
ATOM 922 N N . ASN A 1 111 ? 12.051 4.384 -4.435 1.00 84.94 111 ASN A N 1
ATOM 923 C CA . ASN A 1 111 ? 12.553 3.132 -4.973 1.00 84.94 111 ASN A CA 1
ATOM 924 C C . ASN A 1 111 ? 14.050 2.940 -4.707 1.00 84.94 111 ASN A C 1
ATOM 926 O O . ASN A 1 111 ? 14.840 3.883 -4.770 1.00 84.94 111 ASN A O 1
ATOM 930 N N . GLY A 1 112 ? 14.431 1.692 -4.456 1.00 72.38 112 GLY A N 1
ATOM 931 C CA . GLY A 1 112 ? 15.791 1.194 -4.531 1.00 72.38 112 GLY A CA 1
ATOM 932 C C . GLY A 1 112 ? 16.181 1.013 -5.994 1.00 72.38 112 GLY A C 1
ATOM 933 O O . GLY A 1 112 ? 15.467 0.382 -6.772 1.00 72.38 112 GLY A O 1
ATOM 934 N N . VAL A 1 113 ? 17.303 1.612 -6.386 1.00 61.75 113 VAL A N 1
ATOM 935 C CA . VAL A 1 113 ? 17.885 1.433 -7.719 1.00 61.75 113 VAL A CA 1
ATOM 936 C C . VAL A 1 113 ? 18.920 0.313 -7.614 1.00 61.75 113 VAL A C 1
ATOM 938 O O . VAL A 1 113 ? 20.074 0.579 -7.290 1.00 61.75 113 VAL A O 1
ATOM 941 N N . ASP A 1 114 ? 18.493 -0.928 -7.854 1.00 50.31 114 ASP A N 1
ATOM 942 C CA . ASP A 1 114 ? 19.349 -2.125 -7.735 1.00 50.31 114 ASP A CA 1
ATOM 943 C C . ASP A 1 114 ? 20.129 -2.462 -9.013 1.00 50.31 114 ASP A C 1
ATOM 945 O O . ASP A 1 114 ? 21.124 -3.185 -8.969 1.00 50.31 114 ASP A O 1
ATOM 949 N N . ASN A 1 115 ? 19.711 -1.944 -10.169 1.00 51.22 115 ASN A N 1
ATOM 950 C CA . ASN A 1 115 ? 20.487 -2.110 -11.394 1.00 51.22 115 ASN A CA 1
ATOM 951 C C . ASN A 1 115 ? 21.751 -1.270 -11.268 1.00 51.22 115 ASN A C 1
ATOM 953 O O . ASN A 1 115 ? 21.608 -0.101 -10.947 1.00 51.22 115 ASN A O 1
ATOM 957 N N . GLU A 1 116 ? 22.947 -1.817 -11.527 1.00 47.34 116 GLU A N 1
ATOM 958 C CA . GLU A 1 116 ? 24.188 -1.048 -11.710 1.00 47.34 116 GLU A CA 1
ATOM 959 C C . GLU A 1 116 ? 24.005 -0.094 -12.897 1.00 47.34 116 GLU A C 1
ATOM 961 O O . GLU A 1 116 ? 24.139 -0.507 -14.052 1.00 47.34 116 GLU A O 1
ATOM 966 N N . PRO A 1 117 ? 23.672 1.188 -12.691 1.00 51.34 117 PRO A N 1
ATOM 967 C CA . PRO A 1 117 ? 23.426 2.075 -13.807 1.00 51.34 117 PRO A CA 1
ATOM 968 C C . PRO A 1 117 ? 24.801 2.455 -14.316 1.00 51.34 117 PRO A C 1
ATOM 970 O O . PRO A 1 117 ? 25.699 2.751 -13.521 1.00 51.34 117 PRO A O 1
ATOM 973 N N . SER A 1 118 ? 24.969 2.482 -15.631 1.00 49.09 118 SER A N 1
ATOM 974 C CA . SER A 1 118 ? 26.233 2.793 -16.300 1.00 49.09 118 SER A CA 1
ATOM 975 C C . SER A 1 118 ? 26.622 4.278 -16.164 1.00 49.09 118 SER A C 1
ATOM 977 O O . SER A 1 118 ? 27.262 4.840 -17.046 1.00 49.09 118 SER A O 1
ATOM 979 N N . GLY A 1 119 ? 26.197 4.943 -15.083 1.00 49.53 119 GLY A N 1
ATOM 980 C CA . GLY A 1 119 ? 26.514 6.322 -14.748 1.00 49.53 119 GLY A CA 1
ATOM 981 C C . GLY A 1 119 ? 25.480 7.006 -13.831 1.00 49.53 119 GLY A C 1
ATOM 982 O O . GLY A 1 119 ? 24.352 6.525 -13.666 1.00 49.53 119 GLY A O 1
ATOM 983 N N . PRO A 1 120 ? 25.834 8.168 -13.248 1.00 55.69 120 PRO A N 1
ATOM 984 C CA . PRO A 1 120 ? 24.948 8.985 -12.409 1.00 55.69 120 PRO A CA 1
ATOM 985 C C . PRO A 1 120 ? 23.659 9.451 -13.107 1.00 55.69 120 PRO A C 1
ATOM 987 O O . PRO A 1 120 ? 22.620 9.583 -12.466 1.00 55.69 120 PRO A O 1
ATOM 990 N N . GLU A 1 121 ? 23.696 9.666 -14.423 1.00 54.59 121 GLU A N 1
ATOM 991 C CA . GLU A 1 121 ? 22.541 10.145 -15.197 1.00 54.59 121 GLU A CA 1
ATOM 992 C C . GLU A 1 121 ? 21.442 9.082 -15.331 1.00 54.59 121 GLU A C 1
ATOM 994 O O . GLU A 1 121 ? 20.253 9.376 -15.207 1.00 54.59 121 GLU A O 1
ATOM 999 N N . GLN A 1 122 ? 21.825 7.813 -15.497 1.00 55.56 122 GLN A N 1
ATOM 1000 C CA . GLN A 1 122 ? 20.876 6.698 -15.532 1.00 55.56 122 GLN A CA 1
ATOM 1001 C C . GLN A 1 122 ? 20.276 6.428 -14.141 1.00 55.56 122 GLN A C 1
ATOM 1003 O O . GLN A 1 122 ? 19.076 6.166 -14.046 1.00 55.56 122 GLN A O 1
ATOM 1008 N N . ARG A 1 123 ? 21.061 6.601 -13.058 1.00 55.03 123 ARG A N 1
ATOM 1009 C CA . ARG A 1 123 ? 20.559 6.610 -11.662 1.00 55.03 123 ARG A CA 1
ATOM 1010 C C . ARG A 1 123 ? 19.498 7.685 -11.458 1.00 55.03 123 ARG A C 1
ATOM 1012 O O . ARG A 1 123 ? 18.422 7.400 -10.937 1.00 55.03 123 ARG A O 1
ATOM 1019 N N . ALA A 1 124 ? 19.788 8.910 -11.894 1.00 57.38 124 ALA A N 1
ATOM 1020 C CA . ALA A 1 124 ? 18.871 10.039 -11.764 1.00 57.38 124 ALA A CA 1
ATOM 1021 C C . ALA A 1 124 ? 17.556 9.811 -12.531 1.00 57.38 124 ALA A C 1
ATOM 1023 O O . ALA A 1 124 ? 16.486 10.163 -12.036 1.00 57.38 124 ALA A O 1
ATOM 1024 N N . ASN A 1 125 ? 17.619 9.159 -13.696 1.00 63.06 125 ASN A N 1
ATOM 1025 C CA . ASN A 1 125 ? 16.439 8.859 -14.508 1.00 63.06 125 ASN A CA 1
ATOM 1026 C C . ASN A 1 125 ? 15.567 7.725 -13.950 1.00 63.06 125 ASN A C 1
ATOM 1028 O O . ASN A 1 125 ? 14.376 7.686 -14.267 1.00 63.06 125 ASN A O 1
ATOM 1032 N N . GLN A 1 126 ? 16.107 6.837 -13.112 1.00 73.94 126 GLN A N 1
ATOM 1033 C CA . GLN A 1 126 ? 15.367 5.718 -12.508 1.00 73.94 126 GLN A CA 1
ATOM 1034 C C . GLN A 1 126 ? 14.913 5.994 -11.069 1.00 73.94 126 GLN A C 1
ATOM 1036 O O . GLN A 1 126 ? 13.960 5.372 -10.605 1.00 73.94 126 GLN A O 1
ATOM 1041 N N . SER A 1 127 ? 15.537 6.948 -10.374 1.00 77.56 127 SER A N 1
ATOM 1042 C CA . SER A 1 127 ? 15.151 7.317 -9.011 1.00 77.56 127 SER A CA 1
ATOM 1043 C C . SER A 1 127 ? 13.794 8.023 -8.973 1.00 77.56 127 SER A C 1
ATOM 1045 O O . SER A 1 127 ? 13.507 8.953 -9.737 1.00 77.56 127 SER A O 1
ATOM 1047 N N . ARG A 1 128 ? 12.942 7.577 -8.060 1.00 85.00 128 ARG A N 1
ATOM 1048 C CA . ARG A 1 128 ? 11.602 8.084 -7.798 1.00 85.00 128 ARG A CA 1
ATOM 1049 C C . ARG A 1 128 ? 11.421 8.184 -6.299 1.00 85.00 128 ARG A C 1
ATOM 1051 O O . ARG A 1 128 ? 11.749 7.264 -5.555 1.00 85.00 128 ARG A O 1
ATOM 1058 N N . SER A 1 129 ? 10.886 9.313 -5.862 1.00 87.25 129 SER A N 1
ATOM 1059 C CA . SER A 1 129 ? 10.525 9.499 -4.469 1.00 87.25 129 SER A CA 1
ATOM 1060 C C . SER A 1 129 ? 9.419 10.525 -4.303 1.00 87.25 129 SER A C 1
ATOM 1062 O O . SER A 1 129 ? 9.246 11.435 -5.120 1.00 87.25 129 SER A O 1
ATOM 1064 N N . VAL A 1 130 ? 8.672 10.369 -3.221 1.00 87.38 130 VAL A N 1
ATOM 1065 C CA . VAL A 1 130 ? 7.646 11.299 -2.775 1.00 87.38 130 VAL A CA 1
ATOM 1066 C C . VAL A 1 130 ? 7.683 11.378 -1.257 1.00 87.38 130 VAL A C 1
ATOM 1068 O O . VAL A 1 130 ? 7.781 10.369 -0.568 1.00 87.38 130 VAL A O 1
ATOM 1071 N N . ASN A 1 131 ? 7.615 12.600 -0.747 1.00 90.88 131 ASN A N 1
ATOM 1072 C CA . ASN A 1 131 ? 7.409 12.876 0.665 1.00 90.88 131 ASN A CA 1
ATOM 1073 C C . ASN A 1 131 ? 6.007 13.448 0.814 1.00 90.88 131 ASN A C 1
ATOM 1075 O O . ASN A 1 131 ? 5.607 14.290 0.004 1.00 90.88 131 ASN A O 1
ATOM 1079 N N . ARG A 1 132 ? 5.263 13.038 1.834 1.00 90.00 132 ARG A N 1
ATOM 1080 C CA . ARG A 1 132 ? 3.937 13.596 2.097 1.00 90.00 132 ARG A CA 1
ATOM 1081 C C . ARG A 1 132 ? 3.591 13.546 3.567 1.00 90.00 132 ARG A C 1
ATOM 1083 O O . ARG A 1 132 ? 3.969 12.617 4.271 1.00 90.00 132 ARG A O 1
ATOM 1090 N N . PHE A 1 133 ? 2.806 14.519 3.995 1.00 94.94 133 PHE A N 1
ATOM 1091 C CA . PHE A 1 133 ? 1.963 14.332 5.160 1.00 94.94 133 PHE A CA 1
ATOM 1092 C C . PHE A 1 133 ? 0.657 13.686 4.722 1.00 94.94 133 PHE A C 1
ATOM 1094 O O . PHE A 1 133 ? 0.177 13.956 3.621 1.00 94.94 133 PHE A O 1
ATOM 1101 N N . TYR A 1 134 ? 0.059 12.860 5.565 1.00 92.38 134 TYR A N 1
ATOM 1102 C CA . TYR A 1 134 ? -1.292 12.384 5.337 1.00 92.38 134 TYR A CA 1
ATOM 1103 C C . TYR A 1 134 ? -2.110 12.381 6.620 1.00 92.38 134 TYR A C 1
ATOM 1105 O O . TYR A 1 134 ? -1.590 12.231 7.728 1.00 92.38 134 TYR A O 1
ATOM 1113 N N . TRP A 1 135 ? -3.415 12.540 6.440 1.00 95.00 135 TRP A N 1
ATOM 1114 C CA . TRP A 1 135 ? -4.418 12.326 7.467 1.00 95.00 135 TRP A CA 1
ATOM 1115 C C . TRP A 1 135 ? -5.329 11.193 7.023 1.00 95.00 135 TRP A C 1
ATOM 1117 O O . TRP A 1 135 ? -5.907 11.254 5.936 1.00 95.00 135 TRP A O 1
ATOM 1127 N N . GLN A 1 136 ? -5.490 10.179 7.865 1.00 91.31 136 GLN A N 1
ATOM 1128 C CA . GLN A 1 136 ? -6.396 9.064 7.620 1.00 91.31 136 GLN A CA 1
ATOM 1129 C C . GLN A 1 136 ? -7.363 8.915 8.785 1.00 91.31 136 GLN A C 1
ATOM 1131 O O . GLN A 1 136 ? -6.977 8.990 9.951 1.00 91.31 136 GLN A O 1
ATOM 1136 N N . SER A 1 137 ? -8.641 8.739 8.463 1.00 88.06 137 SER A N 1
ATOM 1137 C CA . SER A 1 137 ? -9.693 8.500 9.454 1.00 88.06 137 SER A CA 1
ATOM 1138 C C . SER A 1 137 ? -10.347 7.154 9.221 1.00 88.06 137 SER A C 1
ATOM 1140 O O . SER A 1 137 ? -10.355 6.703 8.088 1.00 88.06 137 SER A O 1
ATOM 1142 N N . PHE A 1 138 ? -10.933 6.542 10.247 1.00 87.38 138 PHE A N 1
ATOM 1143 C CA . PHE A 1 138 ? -11.585 5.237 10.137 1.00 87.38 138 PHE A CA 1
ATOM 1144 C C . PHE A 1 138 ? -12.975 5.244 10.770 1.00 87.38 138 PHE A C 1
ATOM 1146 O O . PHE A 1 138 ? -13.147 5.577 11.946 1.00 87.38 138 PHE A O 1
ATOM 1153 N N . TRP A 1 139 ? -13.966 4.811 9.996 1.00 87.62 139 TRP A N 1
ATOM 1154 C CA . TRP A 1 139 ? -15.376 4.860 10.365 1.00 87.62 139 TRP A CA 1
ATOM 1155 C C . TRP A 1 139 ? -16.049 3.524 10.081 1.00 87.62 139 TRP A C 1
ATOM 1157 O O . TRP A 1 139 ? -15.935 3.001 8.980 1.00 87.62 139 TRP A O 1
ATOM 1167 N N . LYS A 1 140 ? -16.790 2.973 11.046 1.00 90.88 140 LYS A N 1
ATOM 1168 C CA . LYS A 1 140 ? -17.684 1.842 10.764 1.00 90.88 140 LYS A CA 1
ATOM 1169 C C . LYS A 1 140 ? -18.816 2.319 9.863 1.00 90.88 140 LYS A C 1
ATOM 1171 O O . LYS A 1 140 ? -19.410 3.363 10.139 1.00 90.88 140 LYS A O 1
ATOM 1176 N N . VAL A 1 141 ? -19.134 1.553 8.827 1.00 91.44 141 VAL A N 1
ATOM 1177 C CA . VAL A 1 141 ? -20.262 1.871 7.951 1.00 91.44 141 VAL A CA 1
ATOM 1178 C C . VAL A 1 141 ? -21.571 1.535 8.684 1.00 91.44 141 VAL A C 1
ATOM 1180 O O . VAL A 1 141 ? -21.729 0.404 9.156 1.00 91.44 141 VAL A O 1
ATOM 1183 N N . PRO A 1 142 ? -22.519 2.484 8.820 1.00 93.69 142 PRO A N 1
ATOM 1184 C CA . PRO A 1 142 ? -23.791 2.225 9.489 1.00 93.69 142 PRO A CA 1
ATOM 1185 C C . PRO A 1 142 ? -24.539 1.047 8.854 1.00 93.69 142 PRO A C 1
ATOM 1187 O O . PRO A 1 142 ? -24.646 0.955 7.635 1.00 93.69 142 PRO A O 1
ATOM 1190 N N . GLY A 1 143 ? -25.041 0.129 9.682 1.00 92.56 143 GLY A N 1
ATOM 1191 C CA . GLY A 1 143 ? -25.752 -1.071 9.224 1.00 92.56 143 GLY A CA 1
ATOM 1192 C C . GLY A 1 143 ? -24.860 -2.213 8.715 1.00 92.56 143 GLY A C 1
ATOM 1193 O O . GLY A 1 143 ? -25.366 -3.310 8.505 1.00 92.56 143 GLY A O 1
ATOM 1194 N N . LEU A 1 144 ? -23.543 -2.009 8.577 1.00 92.44 144 LEU A N 1
ATOM 1195 C CA . LEU A 1 144 ? -22.593 -3.018 8.093 1.00 92.44 144 LEU A CA 1
ATOM 1196 C C . LEU A 1 144 ? -21.466 -3.215 9.116 1.00 92.44 144 LEU A C 1
ATOM 1198 O O . LEU A 1 144 ? -20.403 -2.608 9.031 1.00 92.44 144 LEU A O 1
ATOM 1202 N N . SER A 1 145 ? -21.693 -4.086 10.104 1.00 87.06 145 SER A N 1
ATOM 1203 C CA . SER A 1 145 ? -20.836 -4.239 11.298 1.00 87.06 145 SER A CA 1
ATOM 1204 C C . SER A 1 145 ? -19.368 -4.586 11.015 1.00 87.06 145 SER A C 1
ATOM 1206 O O . SER A 1 145 ? -18.493 -4.234 11.810 1.00 87.06 145 SER A O 1
ATOM 1208 N N . LYS A 1 146 ? -19.109 -5.261 9.892 1.00 88.38 146 LYS A N 1
ATOM 1209 C CA . LYS A 1 146 ? -17.778 -5.691 9.442 1.00 88.38 146 LYS A CA 1
ATOM 1210 C C . LYS A 1 146 ? -17.114 -4.704 8.481 1.00 88.38 146 LYS A C 1
ATOM 1212 O O . LYS A 1 146 ? -15.928 -4.851 8.207 1.00 88.38 146 LYS A O 1
ATOM 1217 N N . LEU A 1 147 ? -17.849 -3.721 7.959 1.00 90.50 147 LEU A N 1
ATOM 1218 C CA . LEU A 1 147 ? -17.343 -2.812 6.936 1.00 90.50 147 LEU A CA 1
ATOM 1219 C C . LEU A 1 147 ? -16.871 -1.497 7.557 1.00 90.50 147 LEU A C 1
ATOM 1221 O O . LEU A 1 147 ? -17.590 -0.847 8.321 1.00 90.50 147 LEU A O 1
ATOM 1225 N N . TRP A 1 148 ? -15.668 -1.088 7.179 1.00 89.00 148 TRP A N 1
ATOM 1226 C CA . TRP A 1 148 ? -15.066 0.175 7.575 1.00 89.00 148 TRP A CA 1
ATOM 1227 C C . TRP A 1 148 ? -14.776 1.029 6.349 1.00 89.00 148 TRP A C 1
ATOM 1229 O O . TRP A 1 148 ? -14.308 0.530 5.332 1.00 89.00 148 TRP A O 1
ATOM 1239 N N . PHE A 1 149 ? -15.036 2.325 6.462 1.00 91.62 149 PHE A N 1
ATOM 1240 C CA . PHE A 1 149 ? -14.640 3.340 5.503 1.00 91.62 149 PHE A CA 1
ATOM 1241 C C . PHE A 1 149 ? -13.495 4.163 6.086 1.00 91.62 149 PHE A C 1
ATOM 1243 O O . PHE A 1 149 ? -13.624 4.749 7.165 1.00 91.62 149 PHE A O 1
ATOM 1250 N N . ALA A 1 150 ? -12.380 4.199 5.366 1.00 89.88 150 ALA A N 1
ATOM 1251 C CA . ALA A 1 150 ? -11.162 4.861 5.779 1.00 89.88 150 ALA A CA 1
ATOM 1252 C C . ALA A 1 150 ? -10.677 5.878 4.731 1.00 89.88 150 ALA A C 1
ATOM 1254 O O . ALA A 1 150 ? -9.852 5.548 3.874 1.00 89.88 150 ALA A O 1
ATOM 1255 N N . PRO A 1 151 ? -11.211 7.114 4.733 1.00 93.44 151 PRO A N 1
ATOM 1256 C CA . PRO A 1 151 ? -10.718 8.163 3.854 1.00 93.44 151 PRO A CA 1
ATOM 1257 C C . PRO A 1 151 ? -9.325 8.625 4.292 1.00 93.44 151 PRO A C 1
ATOM 1259 O O . PRO A 1 151 ? -9.056 8.809 5.485 1.00 93.44 151 PRO A O 1
ATOM 1262 N N . ARG A 1 152 ? -8.464 8.867 3.305 1.00 91.50 152 ARG A N 1
ATOM 1263 C CA . ARG A 1 152 ? -7.117 9.416 3.465 1.00 91.50 152 ARG A CA 1
ATOM 1264 C C . ARG A 1 152 ? -6.947 10.640 2.572 1.00 91.50 152 ARG A C 1
ATOM 1266 O O . ARG A 1 152 ? -7.332 10.606 1.405 1.00 91.50 152 ARG A O 1
ATOM 1273 N N . VAL A 1 153 ? -6.346 11.692 3.113 1.00 95.56 153 VAL A N 1
ATOM 1274 C CA . VAL A 1 153 ? -5.958 12.905 2.382 1.00 95.56 153 VAL A CA 1
ATOM 1275 C C . VAL A 1 153 ? -4.454 13.089 2.520 1.00 95.56 153 VAL A C 1
ATOM 1277 O O . VAL A 1 153 ? -3.919 12.978 3.620 1.00 95.56 153 VAL A O 1
ATOM 1280 N N . ASP A 1 154 ? -3.788 13.362 1.406 1.00 91.44 154 ASP A N 1
ATOM 1281 C CA . ASP A 1 154 ? -2.343 13.499 1.284 1.00 91.44 154 ASP A CA 1
ATOM 1282 C C . ASP A 1 154 ? -1.972 14.955 0.954 1.00 91.44 154 ASP A C 1
ATOM 1284 O O . ASP A 1 154 ? -2.472 15.547 -0.003 1.00 91.44 154 ASP A O 1
ATOM 1288 N N . ALA A 1 155 ? -1.039 15.514 1.717 1.00 93.19 155 ALA A N 1
ATOM 1289 C CA . ALA A 1 155 ? -0.408 16.808 1.496 1.00 93.19 155 ALA A CA 1
ATOM 1290 C C . ALA A 1 155 ? 1.070 16.584 1.129 1.00 93.19 155 ALA A C 1
ATOM 1292 O O . ALA A 1 155 ? 1.915 16.410 2.014 1.00 93.19 155 ALA A O 1
ATOM 1293 N N . PRO A 1 156 ? 1.408 16.524 -0.169 1.00 87.62 156 PRO A N 1
ATOM 1294 C CA . PRO A 1 156 ? 2.763 16.214 -0.584 1.00 87.62 156 PRO A CA 1
ATOM 1295 C C . PRO A 1 156 ? 3.733 17.370 -0.408 1.00 87.62 156 PRO A C 1
ATOM 1297 O O . PRO A 1 156 ? 3.405 18.537 -0.613 1.00 87.62 156 PRO A O 1
ATOM 1300 N N . ILE A 1 157 ? 4.968 17.012 -0.084 1.00 87.06 157 ILE A N 1
ATOM 1301 C CA . ILE A 1 157 ? 6.099 17.923 0.012 1.00 87.06 157 ILE A CA 1
ATOM 1302 C C . ILE A 1 157 ? 6.802 17.885 -1.340 1.00 87.06 157 ILE A C 1
ATOM 1304 O O . ILE A 1 157 ? 7.529 16.943 -1.669 1.00 87.06 157 ILE A O 1
ATOM 1308 N N . VAL A 1 158 ? 6.522 18.906 -2.147 1.00 70.38 158 VAL A N 1
ATOM 1309 C CA . VAL A 1 158 ? 6.919 18.951 -3.553 1.00 70.38 158 VAL A CA 1
ATOM 1310 C C . VAL A 1 158 ? 8.434 19.131 -3.689 1.00 70.38 158 VAL A C 1
ATOM 1312 O O . VAL A 1 158 ? 8.988 20.201 -3.460 1.00 70.38 158 VAL A O 1
ATOM 1315 N N . THR A 1 159 ? 9.100 18.070 -4.125 1.00 66.19 159 THR A N 1
ATOM 1316 C CA . THR A 1 159 ? 10.429 18.063 -4.750 1.00 66.19 159 THR A CA 1
ATOM 1317 C C . THR A 1 159 ? 10.301 17.886 -6.269 1.00 66.19 159 THR A C 1
ATOM 1319 O O . THR A 1 159 ? 9.297 17.352 -6.745 1.00 66.19 159 THR A O 1
ATOM 1322 N N . LYS A 1 160 ? 11.339 18.249 -7.040 1.00 63.16 160 LYS A N 1
ATOM 1323 C CA . LYS A 1 160 ? 11.367 18.151 -8.518 1.00 63.16 160 LYS A CA 1
ATOM 1324 C C . LYS A 1 160 ? 10.965 16.766 -9.065 1.00 63.16 160 LYS A C 1
ATOM 1326 O O . LYS A 1 160 ? 10.337 16.695 -10.117 1.00 63.16 160 LYS A O 1
ATOM 1331 N N . ASN A 1 161 ? 11.287 15.685 -8.348 1.00 55.94 161 ASN A N 1
ATOM 1332 C CA . ASN A 1 161 ? 10.944 14.312 -8.743 1.00 55.94 161 ASN A CA 1
ATOM 1333 C C . ASN A 1 161 ? 9.538 13.884 -8.277 1.00 55.94 161 ASN A C 1
ATOM 1335 O O . ASN A 1 161 ? 8.896 13.076 -8.943 1.00 55.94 161 ASN A O 1
ATOM 1339 N N . SER A 1 162 ? 9.035 14.447 -7.174 1.00 60.06 162 SER A N 1
ATOM 1340 C CA . SER A 1 162 ? 7.722 14.104 -6.605 1.00 60.06 162 SER A CA 1
ATOM 1341 C C . SER A 1 162 ? 6.533 14.746 -7.330 1.00 60.06 162 SER A C 1
ATOM 1343 O O . SER A 1 162 ? 5.428 14.204 -7.282 1.00 60.06 162 SER A O 1
ATOM 1345 N N . THR A 1 163 ? 6.739 15.873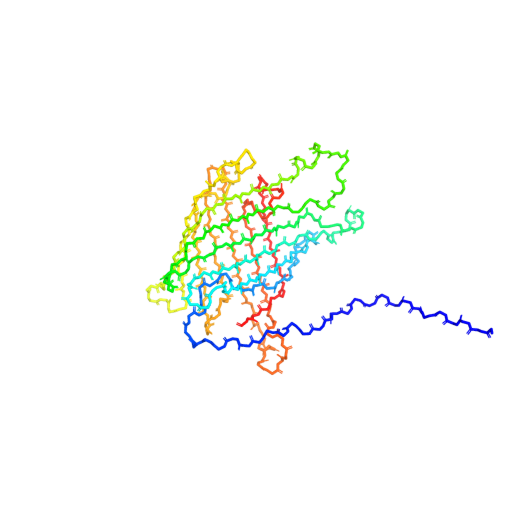 -8.034 1.00 63.09 163 THR A N 1
ATOM 1346 C CA . THR A 1 163 ? 5.645 16.685 -8.601 1.00 63.09 163 THR A CA 1
ATOM 1347 C C . THR A 1 163 ? 4.746 15.887 -9.541 1.00 63.09 163 THR A C 1
ATOM 1349 O O . THR A 1 163 ? 3.543 16.110 -9.585 1.00 63.09 163 THR A O 1
ATOM 1352 N N . ARG A 1 164 ? 5.312 14.924 -10.277 1.00 83.94 164 ARG A N 1
ATOM 1353 C CA . ARG A 1 164 ? 4.566 14.163 -11.285 1.00 83.94 164 ARG A CA 1
ATOM 1354 C C . ARG A 1 164 ? 3.773 12.993 -10.715 1.00 83.94 164 ARG A C 1
ATOM 1356 O O . ARG A 1 164 ? 2.815 12.587 -11.357 1.00 83.94 164 ARG A O 1
ATOM 1363 N N . ILE A 1 165 ? 4.134 12.442 -9.555 1.00 87.44 165 ILE A N 1
ATOM 1364 C CA . ILE A 1 165 ? 3.498 11.219 -9.029 1.00 87.44 165 ILE A CA 1
ATOM 1365 C C . ILE A 1 165 ? 2.028 11.489 -8.672 1.00 87.44 165 ILE A C 1
ATOM 1367 O O . ILE A 1 165 ? 1.143 10.704 -9.020 1.00 87.44 165 ILE A O 1
ATOM 1371 N N . HIS A 1 166 ? 1.748 12.643 -8.059 1.00 88.75 166 HIS A N 1
ATOM 1372 C CA . HIS A 1 166 ? 0.394 13.049 -7.660 1.00 88.75 166 HIS A CA 1
ATOM 1373 C C . HIS A 1 166 ? -0.558 13.274 -8.830 1.00 88.75 166 HIS A C 1
ATOM 1375 O O . HIS A 1 166 ? -1.761 13.070 -8.671 1.00 88.75 166 HIS A O 1
ATOM 1381 N N . ASP A 1 167 ? -0.041 13.599 -10.018 1.00 92.19 167 ASP A N 1
ATOM 1382 C CA . ASP A 1 167 ? -0.873 13.677 -11.217 1.00 92.19 167 ASP A CA 1
ATOM 1383 C C . ASP A 1 167 ? -1.580 12.341 -11.491 1.00 92.19 167 ASP A C 1
ATOM 1385 O O . ASP A 1 167 ? -2.672 12.340 -12.048 1.00 92.19 167 ASP A O 1
ATOM 1389 N N . TYR A 1 168 ? -1.001 11.205 -11.095 1.00 92.88 168 TYR A N 1
ATOM 1390 C CA . TYR A 1 168 ? -1.546 9.880 -11.393 1.00 92.88 168 TYR A CA 1
ATOM 1391 C C . TYR A 1 168 ? -2.321 9.275 -10.222 1.00 92.88 168 TYR A C 1
ATOM 1393 O O . TYR A 1 168 ? -3.410 8.741 -10.428 1.00 92.88 168 TYR A O 1
ATOM 1401 N N . ILE A 1 169 ? -1.788 9.374 -9.000 1.00 88.19 169 ILE A N 1
ATOM 1402 C CA . ILE A 1 169 ? -2.401 8.754 -7.811 1.00 88.19 169 ILE A CA 1
ATOM 1403 C C . ILE A 1 169 ? -3.299 9.708 -7.015 1.00 88.19 169 ILE A C 1
ATOM 1405 O O . ILE A 1 169 ? -4.081 9.245 -6.191 1.00 88.19 169 ILE A O 1
ATOM 1409 N N . GLY A 1 170 ? -3.225 11.017 -7.262 1.00 92.38 170 GLY A N 1
ATOM 1410 C CA . GLY A 1 170 ? -4.032 12.028 -6.583 1.00 92.38 170 GLY A CA 1
ATOM 1411 C C . GLY A 1 170 ? -3.530 12.449 -5.200 1.00 92.38 170 GLY A C 1
ATOM 1412 O O . GLY A 1 170 ? -2.421 12.120 -4.771 1.00 92.38 170 GLY A O 1
ATOM 1413 N N . TYR A 1 171 ? -4.390 13.217 -4.529 1.00 93.88 171 TYR A N 1
ATOM 1414 C CA . TYR A 1 171 ? -4.178 13.812 -3.200 1.00 93.88 171 TYR A CA 1
ATOM 1415 C C . TYR A 1 171 ? -5.138 13.254 -2.143 1.00 93.88 171 TYR A C 1
ATOM 1417 O O . TYR A 1 171 ? -5.148 13.699 -1.002 1.00 93.88 171 TYR A O 1
ATOM 1425 N N . ALA A 1 172 ? -6.003 12.321 -2.526 1.00 95.00 172 ALA A N 1
ATOM 1426 C CA . ALA A 1 172 ? -6.936 11.684 -1.618 1.00 95.00 172 ALA A CA 1
ATOM 1427 C C . ALA A 1 172 ? -7.231 10.268 -2.096 1.00 95.00 172 ALA A C 1
ATOM 1429 O O . ALA A 1 172 ? -7.278 9.994 -3.300 1.00 95.00 172 ALA A O 1
ATOM 1430 N N . SER A 1 173 ? -7.465 9.374 -1.143 1.00 93.19 173 SER A N 1
ATOM 1431 C CA . SER A 1 173 ? -7.896 8.013 -1.414 1.00 93.19 173 SER A CA 1
ATOM 1432 C C . SER A 1 173 ? -9.023 7.595 -0.480 1.00 93.19 173 SER A C 1
ATOM 1434 O O . SER A 1 173 ? -9.141 8.059 0.652 1.00 93.19 173 SER A O 1
ATOM 1436 N N . SER A 1 174 ? -9.884 6.732 -0.996 1.00 91.25 174 SER A N 1
ATOM 1437 C CA . SER A 1 174 ? -10.964 6.091 -0.259 1.00 91.25 174 SER A CA 1
ATOM 1438 C C . SER A 1 174 ? -10.611 4.628 -0.079 1.00 91.25 174 SER A C 1
ATOM 1440 O O . SER A 1 174 ? -10.314 3.953 -1.066 1.00 91.25 174 SER A O 1
ATOM 1442 N N . ILE A 1 175 ? -10.636 4.152 1.162 1.00 91.81 175 ILE A N 1
ATOM 1443 C CA . ILE A 1 175 ? -10.391 2.750 1.485 1.00 91.81 175 ILE A CA 1
ATOM 1444 C C . ILE A 1 175 ? -11.663 2.175 2.110 1.00 91.81 175 ILE A C 1
ATOM 1446 O O . ILE A 1 175 ? -12.253 2.783 3.000 1.00 91.81 175 ILE A O 1
ATOM 1450 N N . LEU A 1 176 ? -12.111 1.023 1.625 1.00 92.19 176 LEU A N 1
ATOM 1451 C CA . LEU A 1 176 ? -13.146 0.208 2.251 1.00 92.19 176 LEU A CA 1
ATOM 1452 C C . LEU A 1 176 ? -12.495 -1.068 2.755 1.00 92.19 176 LEU A C 1
ATOM 1454 O O . LEU A 1 176 ? -11.818 -1.732 1.982 1.00 92.19 176 LEU A O 1
ATOM 1458 N N . GLU A 1 177 ? -12.702 -1.420 4.016 1.00 89.31 177 GLU A N 1
ATOM 1459 C CA . GLU A 1 177 ? -12.089 -2.595 4.634 1.00 89.31 177 GLU A CA 1
ATOM 1460 C C . GLU A 1 177 ? -13.158 -3.505 5.228 1.00 89.31 177 GLU A C 1
ATOM 1462 O O . GLU A 1 177 ? -13.994 -3.066 6.022 1.00 89.31 177 GLU A O 1
ATOM 1467 N N . TRP A 1 178 ? -13.097 -4.788 4.886 1.00 87.00 178 TRP A N 1
ATOM 1468 C CA . TRP A 1 178 ? -13.827 -5.833 5.589 1.00 87.00 178 TRP A CA 1
ATOM 1469 C C . TRP A 1 178 ? -12.957 -6.336 6.728 1.00 87.00 178 TRP A C 1
ATOM 1471 O O . TRP A 1 178 ? -11.819 -6.762 6.515 1.00 87.00 178 TRP A O 1
ATOM 1481 N N . ARG A 1 179 ? -13.501 -6.264 7.942 1.00 81.25 179 ARG A N 1
ATOM 1482 C CA . ARG A 1 179 ? -12.845 -6.724 9.159 1.00 81.25 179 ARG A CA 1
ATOM 1483 C C . ARG A 1 179 ? -13.653 -7.834 9.814 1.00 81.25 179 ARG A C 1
ATOM 1485 O O . ARG A 1 179 ? -14.828 -7.643 10.132 1.00 81.25 179 ARG A O 1
ATOM 1492 N N . GLU A 1 180 ? -13.006 -8.967 10.050 1.00 78.44 180 GLU A N 1
ATOM 1493 C CA . GLU A 1 180 ? -13.560 -10.119 10.765 1.00 78.44 180 GLU A CA 1
ATOM 1494 C C . GLU A 1 180 ? -12.631 -10.470 11.923 1.00 78.44 180 GLU A C 1
ATOM 1496 O O . GLU A 1 180 ? -11.416 -10.498 11.750 1.00 78.44 180 GLU A O 1
ATOM 1501 N N . ASP A 1 181 ? -13.197 -10.640 13.120 1.00 74.88 181 ASP A N 1
ATOM 1502 C CA . ASP A 1 181 ? -12.463 -10.965 14.353 1.00 74.88 181 ASP A CA 1
ATOM 1503 C C . ASP A 1 181 ? -11.259 -10.051 14.642 1.00 74.88 181 ASP A C 1
ATOM 1505 O O . ASP A 1 181 ? -10.260 -10.446 15.228 1.00 74.88 181 ASP A O 1
ATOM 1509 N N . GLY A 1 182 ? -11.366 -8.781 14.239 1.00 69.12 182 GLY A N 1
ATOM 1510 C CA . GLY A 1 182 ? -10.314 -7.779 14.422 1.00 69.12 182 GLY A CA 1
ATOM 1511 C C . GLY A 1 182 ? -9.259 -7.739 13.312 1.00 69.12 182 GLY A C 1
ATOM 1512 O O . GLY A 1 182 ? -8.416 -6.842 13.339 1.00 69.12 182 GLY A O 1
ATOM 1513 N N . HIS A 1 183 ? -9.341 -8.619 12.311 1.00 72.25 183 HIS A N 1
ATOM 1514 C CA . HIS A 1 183 ? -8.406 -8.694 11.190 1.00 72.25 183 HIS A CA 1
ATOM 1515 C C . HIS A 1 183 ? -9.020 -8.178 9.886 1.00 72.25 183 HIS A C 1
ATOM 1517 O O . HIS A 1 183 ? -10.186 -8.432 9.594 1.00 72.25 183 HIS A O 1
ATOM 1523 N N . VAL A 1 184 ? -8.224 -7.498 9.055 1.00 78.44 184 VAL A N 1
ATOM 1524 C CA . VAL A 1 184 ? -8.640 -7.084 7.704 1.00 78.44 184 VAL A CA 1
ATOM 1525 C C . VAL A 1 184 ? -8.588 -8.287 6.760 1.00 78.44 184 VAL A C 1
ATOM 1527 O O . VAL A 1 184 ? -7.506 -8.726 6.346 1.00 78.44 184 VAL A O 1
ATOM 1530 N N . THR A 1 185 ? -9.760 -8.806 6.400 1.00 82.69 185 THR A N 1
ATOM 1531 C CA . THR A 1 185 ? -9.917 -9.941 5.480 1.00 82.69 185 THR A CA 1
ATOM 1532 C C . THR A 1 185 ? -9.986 -9.501 4.025 1.00 82.69 185 THR A C 1
ATOM 1534 O O . THR A 1 185 ? -9.597 -10.265 3.146 1.00 82.69 185 THR A O 1
ATOM 1537 N N . GLY A 1 186 ? -10.362 -8.256 3.747 1.00 85.25 186 GLY A N 1
ATOM 1538 C CA . GLY A 1 186 ? -10.291 -7.688 2.406 1.00 85.25 186 GLY A CA 1
ATOM 1539 C C . GLY A 1 186 ? -10.357 -6.171 2.420 1.00 85.25 186 GLY A C 1
ATOM 1540 O O . GLY A 1 186 ? -10.806 -5.574 3.400 1.00 85.25 186 GLY A O 1
ATOM 1541 N N . TYR A 1 187 ? -9.918 -5.542 1.335 1.00 89.25 187 TYR A N 1
ATOM 1542 C CA . TYR A 1 187 ? -10.061 -4.105 1.162 1.00 89.25 187 TYR A CA 1
ATOM 1543 C C . TYR A 1 187 ? -10.214 -3.697 -0.303 1.00 89.25 187 TYR A C 1
ATOM 1545 O O . TYR A 1 187 ? -9.726 -4.365 -1.213 1.00 89.25 187 TYR A O 1
ATOM 1553 N N . LEU A 1 188 ? -10.864 -2.557 -0.515 1.00 92.38 188 LEU A N 1
ATOM 1554 C CA . LEU A 1 188 ? -10.825 -1.795 -1.755 1.00 92.38 188 LEU A CA 1
ATOM 1555 C C . LEU A 1 188 ? -10.141 -0.464 -1.474 1.00 92.38 188 LEU A C 1
ATOM 1557 O O . LEU A 1 188 ? -10.479 0.200 -0.500 1.00 92.38 188 LEU A O 1
ATOM 1561 N N . ARG A 1 189 ? -9.224 -0.040 -2.336 1.00 94.19 189 ARG A N 1
ATOM 1562 C CA . ARG A 1 189 ? -8.644 1.303 -2.322 1.00 94.19 189 ARG A CA 1
ATOM 1563 C C . ARG A 1 189 ? -8.857 1.948 -3.677 1.00 94.19 189 ARG A C 1
ATOM 1565 O O . ARG A 1 189 ? -8.560 1.337 -4.699 1.00 94.19 189 ARG A O 1
ATOM 1572 N N . TYR A 1 190 ? -9.324 3.189 -3.675 1.00 96.44 190 TYR A N 1
ATOM 1573 C CA . TYR A 1 190 ? -9.452 4.000 -4.877 1.00 96.44 190 TYR A CA 1
ATOM 1574 C C . TYR A 1 190 ? -8.868 5.393 -4.665 1.00 96.44 190 TYR A C 1
ATOM 1576 O O . TYR A 1 190 ? -9.094 6.014 -3.625 1.00 96.44 190 TYR A O 1
ATOM 1584 N N . SER A 1 191 ? -8.157 5.904 -5.663 1.00 94.31 191 SER A N 1
ATOM 1585 C CA . SER A 1 191 ? -7.705 7.290 -5.715 1.00 94.31 191 SER A CA 1
ATOM 1586 C C . SER A 1 191 ? -7.720 7.823 -7.147 1.00 94.31 191 SER A C 1
ATOM 1588 O O . SER A 1 191 ? -7.628 7.062 -8.115 1.00 94.31 191 SER A O 1
ATOM 1590 N N . ARG A 1 192 ? -7.857 9.144 -7.293 1.00 96.94 192 ARG A N 1
ATOM 1591 C CA . ARG A 1 192 ? -7.936 9.820 -8.594 1.00 96.94 192 ARG A CA 1
ATOM 1592 C C . ARG A 1 192 ? -6.971 10.998 -8.634 1.00 96.94 192 ARG A C 1
ATOM 1594 O O . ARG A 1 192 ? -7.100 11.930 -7.844 1.00 96.94 192 ARG A O 1
ATOM 1601 N N . GLY A 1 193 ? -6.034 10.956 -9.573 1.00 94.75 193 GLY A N 1
ATOM 1602 C CA . GLY A 1 193 ? -5.210 12.091 -9.968 1.00 94.75 193 GLY A CA 1
ATOM 1603 C C . GLY A 1 193 ? -5.754 12.799 -11.212 1.00 94.75 193 GLY A C 1
ATOM 1604 O O . GLY A 1 193 ? -6.729 12.368 -11.834 1.00 94.75 193 GLY A O 1
ATOM 1605 N N . ALA A 1 194 ? -5.105 13.897 -11.593 1.00 95.38 194 ALA A N 1
ATOM 1606 C CA . ALA A 1 194 ? -5.460 14.675 -12.781 1.00 95.38 194 ALA A CA 1
ATOM 1607 C C . ALA A 1 194 ? -5.266 13.898 -14.102 1.00 95.38 194 ALA A C 1
ATOM 1609 O O . ALA A 1 194 ? -6.000 14.112 -15.063 1.00 95.38 194 ALA A O 1
ATOM 1610 N N . LYS A 1 195 ? -4.290 12.985 -14.147 1.00 95.88 195 LYS A N 1
ATOM 1611 C CA . LYS A 1 195 ? -3.876 12.192 -15.318 1.00 95.88 195 LYS A CA 1
ATOM 1612 C C . LYS A 1 195 ? -4.217 10.704 -15.209 1.00 95.88 195 LYS A C 1
ATOM 1614 O O . LYS A 1 195 ? -3.994 9.969 -16.165 1.00 95.88 195 LYS A O 1
ATOM 1619 N N . GLY A 1 196 ? -4.740 10.237 -14.075 1.00 96.00 196 GLY A N 1
ATOM 1620 C CA . GLY A 1 196 ? -4.961 8.810 -13.857 1.00 96.00 196 GLY A CA 1
ATOM 1621 C C . GLY A 1 196 ? -5.736 8.480 -12.589 1.00 96.00 196 GLY A C 1
ATOM 1622 O O . GLY A 1 196 ? -6.218 9.359 -11.880 1.00 96.00 196 GLY A O 1
ATOM 1623 N N . HIS A 1 197 ? -5.879 7.188 -12.321 1.00 97.06 197 HIS A N 1
ATOM 1624 C CA . HIS A 1 197 ? -6.447 6.652 -11.087 1.00 97.06 197 HIS A CA 1
ATOM 1625 C C . HIS A 1 197 ? -5.618 5.471 -10.597 1.00 97.06 197 HIS A C 1
ATOM 1627 O O . HIS A 1 197 ? -4.851 4.888 -11.364 1.00 97.06 197 HIS A O 1
ATOM 1633 N N . GLN A 1 198 ? -5.818 5.092 -9.341 1.00 94.88 198 GLN A N 1
ATOM 1634 C CA . GLN A 1 198 ? -5.333 3.839 -8.776 1.00 94.88 198 GLN A CA 1
ATOM 1635 C C . GLN A 1 198 ? -6.507 3.114 -8.126 1.00 94.88 198 GLN A C 1
ATOM 1637 O O . GLN A 1 198 ? -7.244 3.700 -7.333 1.00 94.88 198 GLN A O 1
ATOM 1642 N N . PHE A 1 199 ? -6.676 1.844 -8.468 1.00 95.31 199 PHE A N 1
ATOM 1643 C CA . PHE A 1 199 ? -7.645 0.948 -7.864 1.00 95.31 199 PHE A CA 1
ATOM 1644 C C . PHE A 1 199 ? -6.947 -0.334 -7.422 1.00 95.31 199 PHE A C 1
ATOM 1646 O O . PHE A 1 199 ? -6.209 -0.941 -8.196 1.00 95.31 199 PHE A O 1
ATOM 1653 N N . ILE A 1 200 ? -7.186 -0.734 -6.177 1.00 90.75 200 ILE A N 1
ATOM 1654 C CA . ILE A 1 200 ? -6.683 -1.981 -5.605 1.00 90.75 200 ILE A CA 1
ATOM 1655 C C . ILE A 1 200 ? -7.853 -2.679 -4.930 1.00 90.75 200 ILE A C 1
ATOM 1657 O O . ILE A 1 200 ? -8.525 -2.075 -4.098 1.00 90.75 200 ILE A O 1
ATOM 1661 N N . ALA A 1 201 ? -8.073 -3.943 -5.256 1.00 91.69 201 ALA A N 1
ATOM 1662 C CA . ALA A 1 201 ? -8.998 -4.817 -4.559 1.00 91.69 201 ALA A CA 1
ATOM 1663 C C . ALA A 1 201 ? -8.226 -6.010 -4.012 1.00 91.69 201 ALA A C 1
ATOM 1665 O O . ALA A 1 201 ? -7.508 -6.658 -4.762 1.00 91.69 201 ALA A O 1
ATOM 1666 N N . GLN A 1 202 ? -8.363 -6.314 -2.729 1.00 87.62 202 GLN A N 1
ATOM 1667 C CA . GLN A 1 202 ? -7.724 -7.471 -2.118 1.00 87.62 202 GLN A CA 1
ATOM 1668 C C . GLN A 1 202 ? -8.738 -8.251 -1.290 1.00 87.62 202 GLN A C 1
ATOM 1670 O O . GLN A 1 202 ? -9.516 -7.661 -0.541 1.00 87.62 202 GLN A O 1
ATOM 1675 N N . ALA A 1 203 ? -8.707 -9.574 -1.397 1.00 89.06 203 ALA A N 1
ATOM 1676 C CA . ALA A 1 203 ? -9.524 -10.470 -0.595 1.00 89.06 203 ALA A CA 1
ATOM 1677 C C . ALA A 1 203 ? -8.691 -11.661 -0.124 1.00 89.06 203 ALA A C 1
ATOM 1679 O O . ALA A 1 203 ? -7.978 -12.292 -0.903 1.00 89.06 203 ALA A O 1
ATOM 1680 N N . THR A 1 204 ? -8.798 -11.972 1.160 1.00 83.56 204 THR A N 1
ATOM 1681 C CA . THR A 1 204 ? -8.234 -13.174 1.771 1.00 83.56 204 THR A CA 1
ATOM 1682 C C . THR A 1 204 ? -9.227 -14.305 1.578 1.00 83.56 204 THR A C 1
ATOM 1684 O O . THR A 1 204 ? -10.412 -14.148 1.862 1.00 83.56 204 THR A O 1
ATOM 1687 N N . LEU A 1 205 ? -8.744 -15.436 1.084 1.00 77.31 205 LEU A N 1
ATOM 1688 C CA . LEU A 1 205 ? -9.540 -16.627 0.856 1.00 77.31 205 LEU A CA 1
ATOM 1689 C C . LEU A 1 205 ? -9.178 -17.675 1.911 1.00 77.31 205 LEU A C 1
ATOM 1691 O O . LEU A 1 205 ? -8.004 -18.000 2.098 1.00 77.31 205 LEU A O 1
ATOM 1695 N N . ASP A 1 206 ? -10.202 -18.247 2.541 1.00 68.56 206 ASP A N 1
ATOM 1696 C CA . ASP A 1 206 ? -10.095 -19.461 3.356 1.00 68.56 206 ASP A CA 1
ATOM 1697 C C . ASP A 1 206 ? -11.022 -20.556 2.796 1.00 68.56 206 ASP A C 1
ATOM 1699 O O . ASP A 1 206 ? -12.016 -20.929 3.417 1.00 68.56 206 ASP A O 1
ATOM 1703 N N . PRO A 1 207 ? -10.780 -21.027 1.557 1.00 52.09 207 PRO A N 1
ATOM 1704 C CA . PRO A 1 207 ? -11.772 -21.799 0.814 1.00 52.09 207 PRO A CA 1
ATOM 1705 C C . PRO A 1 207 ? -12.003 -23.215 1.358 1.00 52.09 207 PRO A C 1
ATOM 1707 O O . PRO A 1 207 ? -12.914 -23.887 0.886 1.00 52.09 207 PRO A O 1
ATOM 1710 N N . LEU A 1 208 ? -11.186 -23.705 2.298 1.00 48.91 208 LEU A N 1
ATOM 1711 C CA . LEU A 1 208 ? -11.213 -25.114 2.703 1.00 48.91 208 LEU A CA 1
ATOM 1712 C C . LEU A 1 208 ? -11.192 -25.344 4.220 1.00 48.91 208 LEU A C 1
ATOM 1714 O O . LEU A 1 208 ? -11.196 -26.501 4.631 1.00 48.91 208 LEU A O 1
ATOM 1718 N N . GLY A 1 209 ? -11.098 -24.307 5.063 1.00 50.78 209 GLY A N 1
ATOM 1719 C CA . GLY A 1 209 ? -10.924 -24.493 6.514 1.00 50.78 209 GLY A CA 1
ATOM 1720 C C . GLY A 1 209 ? -9.680 -25.319 6.893 1.00 50.78 209 GLY A C 1
ATOM 1721 O O . GLY A 1 209 ? -9.492 -25.671 8.053 1.00 50.78 209 GLY A O 1
ATOM 1722 N N . LEU A 1 210 ? -8.799 -25.614 5.923 1.00 46.06 210 LEU A N 1
ATOM 1723 C CA . LEU A 1 210 ? -7.528 -26.334 6.086 1.00 46.06 210 LEU A CA 1
ATOM 1724 C C . LEU A 1 210 ? -6.523 -25.551 6.936 1.00 46.06 210 LEU A C 1
ATOM 1726 O O . LEU A 1 210 ? -5.465 -26.056 7.296 1.00 46.06 210 LEU A O 1
ATOM 1730 N N . LEU A 1 211 ? -6.867 -24.311 7.257 1.00 49.97 211 LEU A N 1
ATOM 1731 C CA . LEU A 1 211 ? -6.093 -23.383 8.048 1.00 49.97 211 LEU A CA 1
ATOM 1732 C C . LEU A 1 211 ? -6.716 -23.239 9.448 1.00 49.97 211 LEU A C 1
ATOM 1734 O O . LEU A 1 211 ? -6.797 -22.133 9.992 1.00 49.97 211 LEU A O 1
ATOM 1738 N N . ASP A 1 212 ? -7.184 -24.374 9.991 1.00 46.84 212 ASP A N 1
ATOM 1739 C CA . ASP A 1 212 ? -7.532 -24.572 11.398 1.00 46.84 212 ASP A CA 1
ATOM 1740 C C . ASP A 1 212 ? -6.392 -24.022 12.271 1.00 46.84 212 ASP A C 1
ATOM 1742 O O . ASP A 1 212 ? -5.212 -24.282 12.011 1.00 46.84 212 ASP A O 1
ATOM 1746 N N . SER A 1 213 ? -6.776 -23.304 13.325 1.00 49.03 213 SER A N 1
ATOM 1747 C CA . SER A 1 213 ? -6.022 -22.842 14.505 1.00 49.03 213 SER A CA 1
ATOM 1748 C C . SER A 1 213 ? -4.978 -23.810 15.100 1.00 49.03 213 SER A C 1
ATOM 1750 O O . SER A 1 213 ? -4.262 -23.446 16.029 1.00 49.03 213 SER A O 1
ATOM 1752 N N . ARG A 1 214 ? -4.871 -25.035 14.578 1.00 48.34 214 ARG A N 1
ATOM 1753 C CA . ARG A 1 214 ? -3.905 -26.076 14.946 1.00 48.34 214 ARG A CA 1
ATOM 1754 C C . ARG A 1 214 ? -2.637 -26.095 14.084 1.00 48.34 214 ARG A C 1
ATOM 1756 O O . ARG A 1 214 ? -1.698 -26.801 14.443 1.00 48.34 214 ARG A O 1
ATOM 1763 N N . HIS A 1 215 ? -2.577 -25.343 12.981 1.00 47.31 215 HIS A N 1
ATOM 1764 C CA . HIS A 1 215 ? -1.361 -25.231 12.168 1.00 47.31 215 HIS A CA 1
ATOM 1765 C C . HIS A 1 215 ? -0.508 -24.025 12.603 1.00 47.31 215 HIS A C 1
ATOM 1767 O O . HIS A 1 215 ? -0.992 -22.889 12.576 1.00 47.31 215 HIS A O 1
ATOM 1773 N N . PRO A 1 216 ? 0.772 -24.228 12.968 1.00 43.94 216 PRO A N 1
ATOM 1774 C CA . PRO A 1 216 ? 1.677 -23.134 13.291 1.00 43.94 216 PRO A CA 1
ATOM 1775 C C . PRO A 1 216 ? 1.991 -22.353 12.008 1.00 43.94 216 PRO A C 1
ATOM 1777 O O . PRO A 1 216 ? 2.776 -22.807 11.181 1.00 43.94 216 PRO A O 1
ATOM 1780 N N . GLY A 1 217 ? 1.359 -21.192 11.803 1.00 54.75 217 GLY A N 1
ATOM 1781 C CA . GLY A 1 217 ? 1.749 -20.315 10.693 1.00 54.75 217 GLY A CA 1
ATOM 1782 C C . GLY A 1 217 ? 0.813 -19.180 10.286 1.00 54.75 217 GLY A C 1
ATOM 1783 O O . GLY A 1 217 ? 1.261 -18.350 9.506 1.00 54.75 217 GLY A O 1
ATOM 1784 N N . ASN A 1 218 ? -0.448 -19.123 10.748 1.00 69.31 218 ASN A N 1
ATOM 1785 C CA . ASN A 1 218 ? -1.450 -18.085 10.396 1.00 69.31 218 ASN A CA 1
ATOM 1786 C C . ASN A 1 218 ? -1.417 -17.631 8.911 1.00 69.31 218 ASN A C 1
ATOM 1788 O O . ASN A 1 218 ? -1.651 -16.471 8.583 1.00 69.31 218 ASN A O 1
ATOM 1792 N N . THR A 1 219 ? -1.053 -18.536 7.998 1.00 73.19 219 THR A N 1
ATOM 1793 C CA . THR A 1 219 ? -0.819 -18.232 6.583 1.00 73.19 219 THR A CA 1
ATOM 1794 C C . THR A 1 219 ? -2.110 -18.457 5.826 1.00 73.19 219 THR A C 1
ATOM 1796 O O . THR A 1 219 ? -2.704 -19.524 5.955 1.00 73.19 219 THR A O 1
ATOM 1799 N N . ARG A 1 220 ? -2.552 -17.487 5.027 1.00 77.00 220 ARG A N 1
ATOM 1800 C CA . ARG A 1 220 ? -3.798 -17.565 4.260 1.00 77.00 220 ARG A CA 1
ATOM 1801 C C . ARG A 1 220 ? -3.579 -17.226 2.797 1.00 77.00 220 ARG A C 1
ATOM 1803 O O . ARG A 1 220 ? -2.680 -16.459 2.456 1.00 77.00 220 ARG A O 1
ATOM 1810 N N . LEU A 1 221 ? -4.405 -17.805 1.932 1.00 82.88 221 LEU A N 1
ATOM 1811 C CA . LEU A 1 221 ? -4.428 -17.437 0.522 1.00 82.88 221 LEU A CA 1
ATOM 1812 C C . LEU A 1 221 ? -5.057 -16.056 0.376 1.00 82.88 221 LEU A C 1
ATOM 1814 O O . LEU A 1 221 ? -5.958 -15.686 1.127 1.00 82.88 221 LEU A O 1
ATOM 1818 N N . PHE A 1 222 ? -4.606 -15.291 -0.604 1.00 83.12 222 PHE A N 1
ATOM 1819 C CA . PHE A 1 222 ? -5.265 -14.050 -0.968 1.00 83.12 222 PHE A CA 1
ATOM 1820 C C . PHE A 1 222 ? -5.185 -13.813 -2.471 1.00 83.12 222 PHE A C 1
ATOM 1822 O O . PHE A 1 222 ? -4.318 -14.344 -3.173 1.00 83.12 222 PHE A O 1
ATOM 1829 N N . VAL A 1 223 ? -6.112 -12.992 -2.942 1.00 87.00 223 VAL A N 1
ATOM 1830 C CA . VAL A 1 223 ? -6.158 -12.476 -4.302 1.00 87.00 223 VAL A CA 1
ATOM 1831 C C . VAL A 1 223 ? -6.098 -10.961 -4.222 1.00 87.00 223 VAL A C 1
ATOM 1833 O O . VAL A 1 223 ? -6.776 -10.353 -3.394 1.00 87.00 223 VAL A O 1
ATOM 1836 N N . GLU A 1 224 ? -5.289 -10.353 -5.078 1.00 88.38 224 GLU A N 1
ATOM 1837 C CA . GLU A 1 224 ? -5.228 -8.911 -5.284 1.00 88.38 224 GLU A CA 1
ATOM 1838 C C . GLU A 1 224 ? -5.481 -8.602 -6.759 1.00 88.38 224 GLU A C 1
ATOM 1840 O O . GLU A 1 224 ? -4.973 -9.278 -7.646 1.00 88.38 224 GLU A O 1
ATOM 1845 N N . TYR A 1 225 ? -6.256 -7.566 -7.026 1.00 91.50 225 TYR A N 1
ATOM 1846 C CA . TYR A 1 225 ? -6.451 -6.993 -8.342 1.00 91.50 225 TYR A CA 1
ATOM 1847 C C . TYR A 1 225 ? -6.035 -5.527 -8.300 1.00 91.50 225 TYR A C 1
ATOM 1849 O O . TYR A 1 225 ? -6.507 -4.763 -7.458 1.00 91.50 225 TYR A O 1
ATOM 1857 N N . PHE A 1 226 ? -5.146 -5.145 -9.205 1.00 91.25 226 PHE A N 1
ATOM 1858 C CA . PHE A 1 226 ? -4.649 -3.792 -9.373 1.00 91.25 226 PHE A CA 1
ATOM 1859 C C . PHE A 1 226 ? -5.073 -3.261 -10.742 1.00 91.25 226 PHE A C 1
ATOM 1861 O O . PHE A 1 226 ? -4.834 -3.904 -11.761 1.00 91.25 226 PHE A O 1
ATOM 1868 N N . ASN A 1 227 ? -5.632 -2.053 -10.781 1.00 95.44 227 ASN A N 1
ATOM 1869 C CA . ASN A 1 227 ? -5.933 -1.353 -12.024 1.00 95.44 227 ASN A CA 1
ATOM 1870 C C . ASN A 1 227 ? -5.609 0.136 -11.899 1.00 95.44 227 ASN A C 1
ATOM 1872 O O . ASN A 1 227 ? -6.126 0.822 -11.017 1.00 95.44 227 ASN A O 1
ATOM 1876 N N . GLY A 1 228 ? -4.796 0.662 -12.811 1.00 95.38 228 GLY A N 1
ATOM 1877 C CA . GLY A 1 228 ? -4.460 2.084 -12.843 1.00 95.38 228 GLY A CA 1
ATOM 1878 C C . GLY A 1 228 ? -2.960 2.341 -12.813 1.00 95.38 228 GLY A C 1
ATOM 1879 O O . GLY A 1 228 ? -2.203 1.636 -13.468 1.00 95.38 228 GLY A O 1
ATOM 1880 N N . TYR A 1 229 ? -2.540 3.382 -12.103 1.00 94.50 229 TYR A N 1
ATOM 1881 C CA . TYR A 1 229 ? -1.173 3.910 -12.107 1.00 94.50 229 TYR A CA 1
ATOM 1882 C C . TYR A 1 229 ? -0.501 3.792 -10.732 1.00 94.50 229 TYR A C 1
ATOM 1884 O O . TYR A 1 229 ? -1.174 3.672 -9.704 1.00 94.50 229 TYR A O 1
ATOM 1892 N N . GLY A 1 230 ? 0.833 3.859 -10.697 1.00 89.06 230 GLY A N 1
ATOM 1893 C CA . GLY A 1 230 ? 1.593 3.832 -9.441 1.00 89.06 230 GLY A CA 1
ATOM 1894 C C . GLY A 1 230 ? 1.673 2.462 -8.763 1.00 89.06 230 GLY A C 1
ATOM 1895 O O . GLY A 1 230 ? 1.780 2.412 -7.542 1.00 89.06 230 GLY A O 1
ATOM 1896 N N . ASP A 1 231 ? 1.575 1.370 -9.527 1.00 87.88 231 ASP A N 1
ATOM 1897 C CA . ASP A 1 231 ? 1.774 0.008 -9.004 1.00 87.88 231 ASP A CA 1
ATOM 1898 C C . ASP A 1 231 ? 3.229 -0.203 -8.573 1.00 87.88 231 ASP A C 1
ATOM 1900 O O . ASP A 1 231 ? 3.504 -0.586 -7.440 1.00 87.88 231 ASP A O 1
ATOM 1904 N N . TYR A 1 232 ? 4.163 0.118 -9.479 1.00 86.19 232 TYR A N 1
ATOM 1905 C CA . TYR A 1 232 ? 5.593 0.208 -9.183 1.00 86.19 232 TYR A CA 1
ATOM 1906 C C . TYR A 1 232 ? 5.943 1.688 -9.173 1.00 86.19 232 TYR A C 1
ATOM 1908 O O . TYR A 1 232 ? 5.449 2.448 -10.015 1.00 86.19 232 TYR A O 1
ATOM 1916 N N . LEU A 1 233 ? 6.806 2.103 -8.256 1.00 86.56 233 LEU A N 1
ATOM 1917 C CA . LEU A 1 233 ? 7.177 3.504 -8.155 1.00 86.56 233 LEU A CA 1
ATOM 1918 C C . LEU A 1 233 ? 8.073 3.935 -9.322 1.00 86.56 233 LEU A C 1
ATOM 1920 O O . LEU A 1 233 ? 7.883 5.037 -9.839 1.00 86.56 233 LEU A O 1
ATOM 1924 N N . VAL A 1 234 ? 8.989 3.068 -9.780 1.00 86.00 234 VAL A N 1
ATOM 1925 C CA . VAL A 1 234 ? 9.888 3.342 -10.922 1.00 86.00 234 VAL A CA 1
ATOM 1926 C C . VAL A 1 234 ? 9.118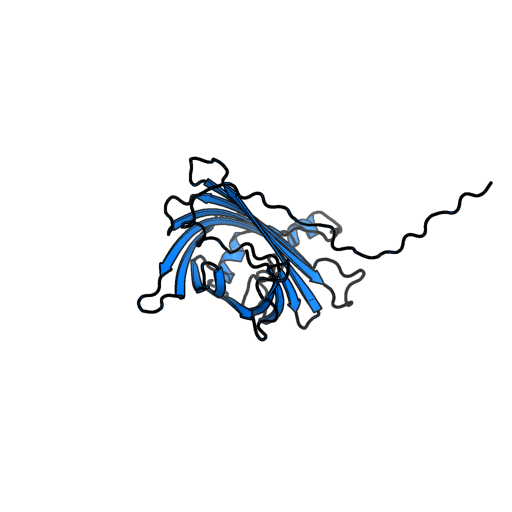 3.724 -12.196 1.00 86.00 234 VAL A C 1
ATOM 1928 O O . VAL A 1 234 ? 9.510 4.641 -12.921 1.00 86.00 234 VAL A O 1
ATOM 1931 N N . ASP A 1 235 ? 7.966 3.080 -12.393 1.00 87.56 235 ASP A N 1
ATOM 1932 C CA . ASP A 1 235 ? 7.077 3.176 -13.553 1.00 87.56 235 ASP A CA 1
ATOM 1933 C C . ASP A 1 235 ? 5.702 3.753 -13.160 1.00 87.56 235 ASP A C 1
ATOM 1935 O O . ASP A 1 235 ? 4.656 3.312 -13.641 1.00 87.56 235 ASP A O 1
ATOM 1939 N N . PHE A 1 236 ? 5.680 4.735 -12.253 1.00 88.31 236 PHE A N 1
ATOM 1940 C CA . PHE A 1 236 ? 4.428 5.270 -11.706 1.00 88.31 236 PHE A CA 1
ATOM 1941 C C . PHE A 1 236 ? 3.477 5.845 -12.771 1.00 88.31 236 PHE A C 1
ATOM 1943 O O . PHE A 1 236 ? 2.266 5.879 -12.553 1.00 88.31 236 PHE A O 1
ATOM 1950 N N . ASP A 1 237 ? 4.011 6.301 -13.906 1.00 90.81 237 ASP A N 1
ATOM 1951 C CA . ASP A 1 237 ? 3.272 6.897 -15.019 1.00 90.81 237 ASP A CA 1
ATOM 1952 C C . ASP A 1 237 ? 2.820 5.878 -16.079 1.00 90.81 237 ASP A C 1
ATOM 1954 O O . ASP A 1 237 ? 2.208 6.263 -17.080 1.00 90.81 237 ASP A O 1
ATOM 1958 N N . LYS A 1 238 ? 3.037 4.577 -15.845 1.00 91.56 238 LYS A N 1
ATOM 1959 C CA . LYS A 1 238 ? 2.506 3.497 -16.682 1.00 91.56 238 LYS A CA 1
ATOM 1960 C C . LYS A 1 238 ? 1.247 2.899 -16.065 1.00 91.56 238 LYS A C 1
ATOM 1962 O O . LYS A 1 238 ? 1.209 2.548 -14.887 1.00 91.56 238 LYS A O 1
ATOM 1967 N N . LYS A 1 239 ? 0.213 2.749 -16.896 1.00 94.00 239 LYS A N 1
ATOM 1968 C CA . LYS A 1 239 ? -1.020 2.065 -16.505 1.00 94.00 239 LYS A CA 1
ATOM 1969 C C . LYS A 1 239 ? -0.790 0.555 -16.485 1.00 94.00 239 LYS A C 1
ATOM 1971 O O . LYS A 1 239 ? -0.243 0.008 -17.441 1.00 94.00 239 LYS A O 1
ATOM 1976 N N . ARG A 1 240 ? -1.263 -0.105 -15.434 1.00 90.00 240 ARG A N 1
ATOM 1977 C CA . ARG A 1 240 ? -1.272 -1.560 -15.284 1.00 90.00 240 ARG A CA 1
ATOM 1978 C C . ARG A 1 240 ? -2.666 -2.082 -14.965 1.00 90.00 240 ARG A C 1
ATOM 1980 O O . ARG A 1 240 ? -3.516 -1.355 -14.448 1.00 90.00 240 ARG A O 1
ATOM 1987 N N . ASP A 1 241 ? -2.860 -3.344 -15.307 1.00 94.00 241 ASP A N 1
ATOM 1988 C CA . ASP A 1 241 ? -4.048 -4.144 -15.044 1.00 94.00 241 ASP A CA 1
ATOM 1989 C C . ASP A 1 241 ? -3.556 -5.553 -14.698 1.00 94.00 241 ASP A C 1
ATOM 1991 O O . ASP A 1 241 ? -3.032 -6.259 -15.561 1.00 94.00 241 ASP A O 1
ATOM 1995 N N . VAL A 1 242 ? -3.554 -5.884 -13.408 1.00 88.38 242 VAL A N 1
ATOM 1996 C CA . VAL A 1 242 ? -2.816 -7.034 -12.878 1.00 88.38 242 VAL A CA 1
ATOM 1997 C C . VAL A 1 242 ? -3.654 -7.751 -11.836 1.00 88.38 242 VAL A C 1
ATOM 1999 O O . VAL A 1 242 ? -4.149 -7.145 -10.889 1.00 88.38 242 VAL A O 1
ATOM 2002 N N . MET A 1 243 ? -3.750 -9.069 -11.974 1.00 89.56 243 MET A N 1
ATOM 2003 C CA . MET A 1 243 ? -4.286 -9.954 -10.949 1.00 89.56 243 MET A CA 1
ATOM 2004 C C . MET A 1 243 ? -3.136 -10.715 -10.298 1.00 89.56 243 MET A C 1
ATOM 2006 O O . MET A 1 243 ? -2.261 -11.232 -10.985 1.00 89.56 243 MET A O 1
ATOM 2010 N N . ARG A 1 244 ? -3.133 -10.794 -8.973 1.00 84.88 244 ARG A N 1
ATOM 2011 C CA . ARG A 1 244 ? -2.114 -11.475 -8.183 1.00 84.88 244 ARG A CA 1
ATOM 2012 C C . ARG A 1 244 ? -2.779 -12.487 -7.276 1.00 84.88 244 ARG A C 1
ATOM 2014 O O . ARG A 1 244 ? -3.792 -12.189 -6.647 1.00 84.88 244 ARG A O 1
ATOM 2021 N N . VAL A 1 245 ? -2.182 -13.664 -7.180 1.00 85.06 245 VAL A N 1
ATOM 2022 C CA . VAL A 1 245 ? -2.588 -14.698 -6.224 1.00 85.06 245 VAL A CA 1
ATOM 2023 C C . VAL A 1 245 ? -1.382 -15.049 -5.380 1.00 85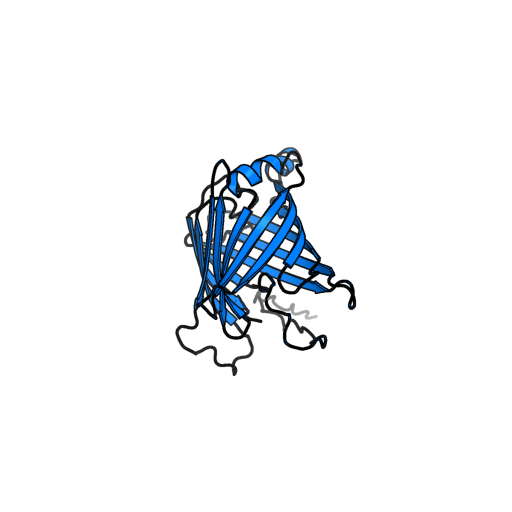.06 245 VAL A C 1
ATOM 2025 O O . VAL A 1 245 ? -0.271 -15.177 -5.903 1.00 85.06 245 VAL A O 1
ATOM 2028 N N . GLY A 1 246 ? -1.585 -15.168 -4.075 1.00 84.06 246 GLY A N 1
ATOM 2029 C CA . GLY A 1 246 ? -0.472 -15.330 -3.163 1.00 84.06 246 GLY A CA 1
ATOM 2030 C C . GLY A 1 246 ? -0.837 -15.860 -1.793 1.00 84.06 246 GLY A C 1
ATOM 2031 O O . GLY A 1 246 ? -1.992 -16.165 -1.493 1.00 84.06 246 GLY A O 1
ATOM 2032 N N . LEU A 1 247 ? 0.189 -15.942 -0.956 1.00 81.06 247 LEU A N 1
ATOM 2033 C CA . LEU A 1 247 ? 0.076 -16.262 0.461 1.00 81.06 247 LEU A CA 1
ATOM 2034 C C . LEU A 1 247 ? 0.340 -15.003 1.272 1.00 81.06 247 LEU A C 1
ATOM 2036 O O 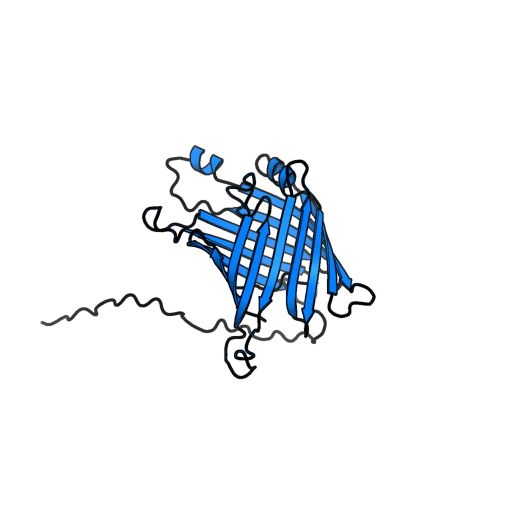. LEU A 1 247 ? 1.276 -14.267 0.958 1.00 81.06 247 LEU A O 1
ATOM 2040 N N . ARG A 1 248 ? -0.455 -14.783 2.318 1.00 77.38 248 ARG A N 1
ATOM 2041 C CA . ARG A 1 248 ? -0.265 -13.723 3.306 1.00 77.38 248 ARG A CA 1
ATOM 2042 C C . ARG A 1 248 ? -0.221 -14.291 4.715 1.00 77.38 248 ARG A C 1
ATOM 2044 O O . ARG A 1 248 ? -0.919 -15.255 5.008 1.00 77.38 248 ARG A O 1
ATOM 2051 N N . LEU A 1 249 ? 0.528 -13.658 5.605 1.00 72.81 249 LEU A N 1
ATOM 2052 C CA . LEU A 1 249 ? 0.407 -13.913 7.039 1.00 72.81 249 LEU A CA 1
ATOM 2053 C C . LEU A 1 249 ? -0.722 -13.048 7.610 1.00 72.81 249 LEU A C 1
ATOM 2055 O O . LEU A 1 249 ? -0.767 -11.837 7.381 1.00 72.81 249 LEU A O 1
ATOM 2059 N N . LEU A 1 250 ? -1.653 -13.680 8.317 1.00 62.94 250 LEU A N 1
ATOM 2060 C CA . LEU A 1 250 ? -2.538 -13.009 9.257 1.00 62.94 250 LEU A CA 1
ATOM 2061 C C . LEU A 1 250 ? -1.795 -12.870 10.594 1.00 62.94 250 LEU A C 1
ATOM 2063 O O . LEU A 1 250 ? -0.902 -13.657 10.913 1.00 62.94 250 LEU A O 1
ATOM 2067 N N . GLN A 1 251 ? -2.130 -11.837 11.358 1.00 56.56 251 GLN A N 1
ATOM 2068 C CA . GLN A 1 251 ? -1.542 -11.546 12.666 1.00 56.56 251 GLN A CA 1
ATOM 2069 C C . GLN A 1 251 ? -2.612 -11.543 13.725 1.00 56.56 251 GLN A C 1
ATOM 2071 O O . GLN A 1 251 ? -3.619 -10.857 13.455 1.00 56.56 251 GLN A O 1
#

Foldseek 3Di:
DDDDDDDDDPDPDPDDDPDDDDPDDDDDQPQPDPFQKQKWWAWPLGKIKGKGKDKDAPDPPFQKMKIKIKIWIWQPNPPDPPGGIPWIKIKIKIWHCVDSFKIKIKIKIWIDPPPPPPDPVSVVLQIAIWIWIKMKGWDDDPPHNQKIKIKMFIGTDDDPRHPVLCQWDNGIKIKIFGHDPSWGQWMWIWGDHVNKIKIKTKGWDPPDCPQPPPDPFQKTKMKMWIFMADPHRSGRVDTDTIIIIIIIHTD

Organism: NCBI:txid1513793

Secondary structure (DSSP, 8-state):
---PPPP-------------------SSS-TTS-----EEEE-TTSEEEEEEEEEEESSTTS-EEEEEEEEEEEE-SS-STT--EEEEEEEEEEEEEEETTEEEEEEEEEEE--S--SSHHHHHHH--EEEEEEEEE-EEPTT-TTEEEEEEEEEEE--TTTTTTHHHH-SEEEEEEEEETTEEEEEEEEEE-SS-EEEEEEEEE-TTSTT-TTSTT-EEEEEEEEEES-SSSTTTTS-EEEEEEEEEE--

pLDDT: mean 73.42, std 23.08, range [19.02, 97.06]

InterPro domains:
  IPR003187 Phospholipase A1 [PF02253] (50-249)
  IPR003187 Phospholipase A1 [PTHR40457] (48-250)
  IPR036541 Phospholipase A1 sup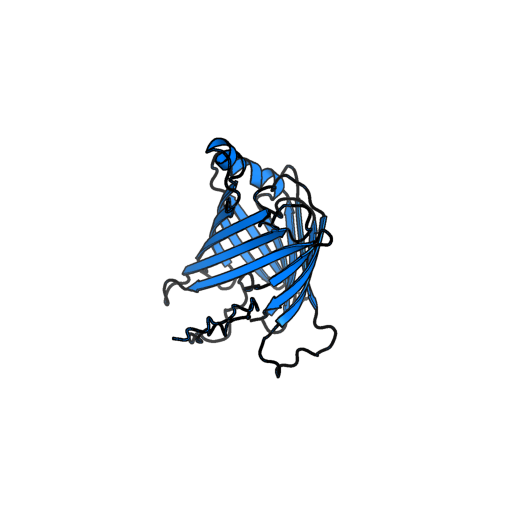erfamily [G3DSA:2.40.230.10] (9-251)
  IPR036541 Phospholipase A1 superfamily [SSF56931] (17-250)

Radius of gyration: 20.23 Å; chains: 1; bounding box: 72×55×47 Å